Protein AF-A0A257SY13-F1 (afdb_monomer)

Nearest PDB structures (foldseek):
  6qh5-assembly1_M  TM=4.040E-01  e=4.969E+00  Rattus norvegicus

Foldseek 3Di:
DDDDDDDDDDDDPPPDPPPPPPPPQDDADPLAPQWAQFNHFQKEWEQAAPRDIDIDGRPVGAANPVPFKTKYKYAYQHQFFAFKFKAFADLPVLAFQPLPPCARCVGVVDQCDDSNQADPQWDWAPQDPSSRITMIGGHVTAGNRGMGMTMTGGDGPDGDSDDDPPRPDDPDPPPPPPCVVVCVVVVVVVVVVVVVVVPPDD

Radius of gyration: 29.67 Å; Cα contacts (8 Å, |Δi|>4): 391; chains: 1; bounding box: 108×71×69 Å

Solvent-accessible surface area (backbone atoms only — not comparable to full-atom values): 11719 Å² total; per-residue (Å²): 144,81,89,86,79,93,79,90,80,87,77,81,82,80,78,77,81,74,79,76,80,73,76,77,75,75,79,73,45,81,52,28,69,66,44,79,67,8,74,24,24,25,33,38,38,38,32,33,56,92,79,40,74,46,80,48,72,42,91,88,39,60,26,25,79,74,75,45,35,23,37,39,20,34,38,28,53,39,71,24,40,41,49,46,48,31,42,36,34,52,60,62,86,59,1,32,61,49,66,91,70,77,32,45,17,74,75,67,76,48,70,53,36,93,67,20,24,30,20,78,57,29,42,81,44,80,61,44,96,62,17,24,35,31,31,42,35,32,65,94,38,40,42,53,76,36,64,38,37,32,41,32,40,33,72,70,79,48,71,49,96,75,53,66,89,62,53,75,63,58,79,77,82,77,70,74,73,61,65,64,61,58,50,56,65,60,51,58,58,55,56,54,55,60,58,54,64,69,74,73,74,126

Structure (mmCIF, N/CA/C/O backbone):
data_AF-A0A257SY13-F1
#
_entry.id   AF-A0A257SY13-F1
#
loop_
_atom_site.group_PDB
_atom_site.id
_atom_site.type_symbol
_atom_site.label_atom_id
_atom_site.label_alt_id
_atom_site.label_comp_id
_atom_site.label_asym_id
_atom_site.label_entity_id
_atom_site.label_seq_id
_atom_site.pdbx_PDB_ins_code
_atom_site.Cartn_x
_atom_site.Cartn_y
_atom_site.Cartn_z
_atom_site.occupancy
_atom_site.B_iso_or_equiv
_atom_site.auth_seq_id
_atom_site.auth_comp_id
_atom_site.auth_asym_id
_atom_site.auth_atom_id
_atom_site.pdbx_PDB_model_num
ATOM 1 N N . MET A 1 1 ? 62.655 43.380 50.726 1.00 45.72 1 MET A N 1
ATOM 2 C CA . MET A 1 1 ? 61.979 42.095 50.444 1.00 45.72 1 MET A CA 1
ATOM 3 C C . MET A 1 1 ? 60.624 42.116 51.127 1.00 45.72 1 MET A C 1
ATOM 5 O O . MET A 1 1 ? 60.607 42.025 52.342 1.00 45.72 1 MET A O 1
ATOM 9 N N . ASN A 1 2 ? 59.539 42.375 50.382 1.00 37.59 2 ASN A N 1
ATOM 10 C CA . ASN A 1 2 ? 58.147 42.141 50.799 1.00 37.59 2 ASN A CA 1
ATOM 11 C C . ASN A 1 2 ? 57.144 42.519 49.687 1.00 37.59 2 ASN A C 1
ATOM 13 O O . ASN A 1 2 ? 57.254 43.579 49.075 1.00 37.59 2 ASN A O 1
ATOM 17 N N . THR A 1 3 ? 56.128 41.658 49.536 1.00 44.41 3 THR A N 1
ATOM 18 C CA . THR A 1 3 ? 54.766 41.879 48.989 1.00 44.41 3 THR A CA 1
ATOM 19 C C . THR A 1 3 ? 54.574 42.379 47.556 1.00 44.41 3 THR A C 1
ATOM 21 O O . THR A 1 3 ? 54.676 43.576 47.320 1.00 44.41 3 THR A O 1
ATOM 24 N N . ARG A 1 4 ? 54.071 41.497 46.669 1.00 50.22 4 ARG A N 1
ATOM 25 C CA . ARG A 1 4 ? 53.057 41.750 45.608 1.00 50.22 4 ARG A CA 1
ATOM 26 C C . ARG A 1 4 ? 52.437 40.396 45.223 1.00 50.22 4 ARG A C 1
ATOM 28 O O . ARG A 1 4 ? 53.177 39.432 45.147 1.00 50.22 4 ARG A O 1
ATOM 35 N N . ARG A 1 5 ? 51.160 40.181 44.920 1.00 52.25 5 ARG A N 1
ATOM 36 C CA . ARG A 1 5 ? 49.865 40.872 45.031 1.00 52.25 5 ARG A CA 1
ATOM 37 C C . ARG A 1 5 ? 48.861 39.761 44.673 1.00 52.25 5 ARG A C 1
ATOM 39 O O . ARG A 1 5 ? 49.071 39.056 43.692 1.00 52.25 5 ARG A O 1
ATOM 46 N N . LYS A 1 6 ? 47.815 39.580 45.478 1.00 46.59 6 LYS A N 1
ATOM 47 C CA . LYS A 1 6 ? 46.719 38.641 45.201 1.00 46.59 6 LYS A CA 1
ATOM 48 C C . LYS A 1 6 ? 45.952 39.100 43.954 1.00 46.59 6 LYS A C 1
ATOM 50 O O . LYS A 1 6 ? 45.611 40.276 43.880 1.00 46.59 6 LYS A O 1
ATOM 55 N N . LEU A 1 7 ? 45.638 38.184 43.042 1.00 50.53 7 LEU A N 1
ATOM 56 C CA . LEU A 1 7 ? 44.553 38.328 42.068 1.00 50.53 7 LEU A CA 1
ATOM 57 C C . LEU A 1 7 ? 43.854 36.974 41.938 1.00 50.53 7 LEU A C 1
ATOM 59 O O . LEU A 1 7 ? 44.334 36.045 41.299 1.00 50.53 7 LEU A O 1
ATOM 63 N N . THR A 1 8 ? 42.737 36.876 42.646 1.00 48.59 8 THR A N 1
ATOM 64 C CA . THR A 1 8 ? 41.705 35.855 42.507 1.00 48.59 8 THR A CA 1
ATOM 65 C C . THR A 1 8 ? 40.993 36.043 41.170 1.00 48.59 8 THR A C 1
ATOM 67 O O . THR A 1 8 ? 40.419 37.105 40.939 1.00 48.59 8 THR A O 1
ATOM 70 N N . ALA A 1 9 ? 40.987 35.018 40.321 1.00 46.47 9 ALA A N 1
ATOM 71 C CA . ALA A 1 9 ? 40.085 34.922 39.179 1.00 46.47 9 ALA A CA 1
ATOM 72 C C . ALA A 1 9 ? 39.255 33.644 39.347 1.00 46.47 9 ALA A C 1
ATOM 74 O O . ALA A 1 9 ? 39.736 32.538 39.117 1.00 46.47 9 ALA A O 1
ATOM 75 N N . ALA A 1 10 ? 38.023 33.808 39.826 1.00 47.44 10 ALA A N 1
ATOM 76 C CA . ALA A 1 10 ? 37.016 32.759 39.826 1.00 47.44 10 ALA A CA 1
ATOM 77 C C . ALA A 1 10 ? 36.435 32.670 38.409 1.00 47.44 10 ALA A C 1
ATOM 79 O O . ALA A 1 10 ? 35.660 33.534 38.001 1.00 47.44 10 ALA A O 1
ATOM 80 N N . ALA A 1 11 ? 36.844 31.660 37.644 1.00 49.22 11 ALA A N 1
ATOM 81 C CA . ALA A 1 11 ? 36.202 31.327 36.380 1.00 49.22 11 ALA A CA 1
ATOM 82 C C . ALA A 1 11 ? 35.015 30.397 36.670 1.00 49.22 11 ALA A C 1
ATOM 84 O O . ALA A 1 11 ? 35.187 29.276 37.147 1.00 49.22 11 ALA A O 1
ATOM 85 N N . LEU A 1 12 ? 33.808 30.907 36.428 1.00 46.25 12 LEU A N 1
ATOM 86 C CA . LEU A 1 12 ? 32.544 30.181 36.507 1.00 46.25 12 LEU A CA 1
ATOM 87 C C . LEU A 1 12 ? 32.560 29.005 35.516 1.00 46.25 12 LEU A C 1
ATOM 89 O O . LEU A 1 12 ? 32.507 29.211 34.306 1.00 46.25 12 LEU A O 1
ATOM 93 N N . LEU A 1 13 ? 32.613 27.773 36.029 1.00 47.56 13 LEU A N 1
ATOM 94 C CA . LEU A 1 13 ? 32.290 26.569 35.263 1.00 47.56 13 LEU A CA 1
ATOM 95 C C . LEU A 1 13 ? 30.769 26.546 35.046 1.00 47.56 13 LEU A C 1
ATOM 97 O O . LEU A 1 13 ? 30.015 26.050 35.881 1.00 47.56 13 LEU A O 1
ATOM 101 N N . SER A 1 14 ? 30.292 27.104 33.935 1.00 54.47 14 SER A N 1
ATOM 102 C CA . SER A 1 14 ? 28.935 26.841 33.456 1.00 54.47 14 SER A CA 1
ATOM 103 C C . SER A 1 14 ? 28.884 25.407 32.925 1.00 54.47 14 SER A C 1
ATOM 105 O O . SER A 1 14 ? 29.228 25.140 31.774 1.00 54.47 14 SER A O 1
ATOM 107 N N . LEU A 1 15 ? 28.497 24.482 33.804 1.00 53.19 15 LEU A N 1
ATOM 108 C CA . LEU A 1 15 ? 28.202 23.090 33.490 1.00 53.19 15 LEU A CA 1
ATOM 109 C C . LEU A 1 15 ? 26.914 23.056 32.652 1.00 53.19 15 LEU A C 1
ATOM 111 O O . LEU A 1 15 ? 25.805 23.080 33.184 1.00 53.19 15 LEU A O 1
ATOM 115 N N . GLY A 1 16 ? 27.066 23.086 31.329 1.00 54.88 16 GLY A N 1
ATOM 116 C CA . GLY A 1 16 ? 25.959 22.913 30.398 1.00 54.88 16 GLY A CA 1
ATOM 117 C C . GLY A 1 16 ? 25.360 21.521 30.569 1.00 54.88 16 GLY A C 1
ATOM 118 O O . GLY A 1 16 ? 25.947 20.535 30.129 1.00 54.88 16 GLY A O 1
ATOM 119 N N . LEU A 1 17 ? 24.193 21.440 31.211 1.00 55.06 17 LEU A N 1
ATOM 120 C CA . LEU A 1 17 ? 23.319 20.273 31.139 1.00 55.06 17 LEU A CA 1
ATOM 121 C C . LEU A 1 17 ? 22.812 20.173 29.695 1.00 55.06 17 LEU A C 1
ATOM 123 O O . LEU A 1 17 ? 21.793 20.754 29.330 1.00 55.06 17 LEU A O 1
ATOM 127 N N . GLY A 1 18 ? 23.567 19.470 28.854 1.00 48.75 18 GLY A N 1
ATOM 128 C CA . GLY A 1 18 ? 23.084 19.024 27.559 1.00 48.75 18 GLY A CA 1
ATOM 129 C C . GLY A 1 18 ? 21.960 18.026 27.793 1.00 48.75 18 GLY A C 1
ATOM 130 O O . GLY A 1 18 ? 22.216 16.868 28.114 1.00 48.75 18 GLY A O 1
ATOM 131 N N . LEU A 1 19 ? 20.712 18.477 27.659 1.00 54.19 19 LEU A N 1
ATOM 132 C CA . LEU A 1 19 ? 19.596 17.574 27.425 1.00 54.19 19 LEU A CA 1
ATOM 133 C C . LEU A 1 19 ? 19.890 16.877 26.094 1.00 54.19 19 LEU A C 1
ATOM 135 O O . LEU A 1 19 ? 19.689 17.455 25.028 1.00 54.19 19 LEU A O 1
ATOM 139 N N . GLY A 1 20 ? 20.418 15.655 26.156 1.00 51.81 20 GLY A N 1
ATOM 140 C CA . GLY A 1 20 ? 20.435 14.772 25.003 1.00 51.81 20 GLY A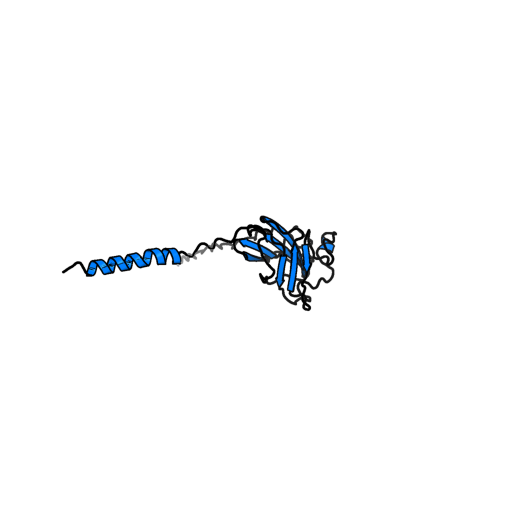 CA 1
ATOM 141 C C . GLY A 1 20 ? 18.990 14.582 24.563 1.00 51.81 20 GLY A C 1
ATOM 142 O O . GLY A 1 20 ? 18.195 13.995 25.297 1.00 51.81 20 GLY A O 1
ATOM 143 N N . ALA A 1 21 ? 18.635 15.128 23.401 1.00 55.88 21 ALA A N 1
ATOM 144 C CA . ALA A 1 21 ? 17.395 14.788 22.734 1.00 55.88 21 ALA A CA 1
ATOM 145 C C . ALA A 1 21 ? 17.468 13.289 22.432 1.00 55.88 21 ALA A C 1
ATOM 147 O O . ALA A 1 21 ? 18.156 12.862 21.508 1.00 55.88 21 ALA A O 1
ATOM 148 N N . GLN A 1 22 ? 16.835 12.480 23.278 1.00 50.00 22 GLN A N 1
ATOM 149 C CA . GLN A 1 22 ? 16.649 11.073 22.981 1.00 50.00 22 GLN A CA 1
ATOM 150 C C . GLN A 1 22 ? 15.710 11.038 21.783 1.00 50.00 22 GLN A C 1
ATOM 152 O O . GLN A 1 22 ? 14.546 11.421 21.909 1.00 50.00 22 GLN A O 1
ATOM 157 N N . SER A 1 23 ? 16.225 10.656 20.614 1.00 51.19 23 SER A N 1
ATOM 158 C CA . SER A 1 23 ? 15.379 10.320 19.478 1.00 51.19 23 SER A CA 1
ATOM 159 C C . SER A 1 23 ? 14.400 9.261 19.968 1.00 51.19 23 SER A C 1
ATOM 161 O O . SER A 1 23 ? 14.804 8.150 20.310 1.00 51.19 23 SER A O 1
ATOM 163 N N . ALA A 1 24 ? 13.126 9.624 20.094 1.00 53.12 24 ALA A N 1
ATOM 164 C CA . ALA A 1 24 ? 12.085 8.649 20.340 1.00 53.12 24 ALA A CA 1
ATOM 165 C C . ALA A 1 24 ? 12.099 7.705 19.134 1.00 53.12 24 ALA A C 1
ATOM 167 O O . ALA A 1 24 ? 11.752 8.118 18.029 1.00 53.12 24 ALA A O 1
ATOM 168 N N . SER A 1 25 ? 12.572 6.471 19.326 1.00 50.28 25 SER A N 1
ATOM 169 C CA . SER A 1 25 ? 12.369 5.419 18.335 1.00 50.28 25 SER A CA 1
ATOM 170 C C . SER A 1 25 ? 10.862 5.274 18.189 1.00 50.28 25 SER A C 1
ATOM 172 O O . SER A 1 25 ? 10.177 4.992 19.177 1.00 50.28 25 SER A O 1
ATOM 174 N N . ALA A 1 26 ? 10.336 5.515 16.990 1.00 62.62 26 ALA A N 1
ATOM 175 C CA . ALA A 1 26 ? 8.970 5.123 16.693 1.00 62.62 26 ALA A CA 1
ATOM 176 C C . ALA A 1 26 ? 8.853 3.616 16.971 1.00 62.62 26 ALA A C 1
ATOM 178 O O . ALA A 1 26 ? 9.790 2.852 16.724 1.00 62.62 26 ALA A O 1
ATOM 179 N N . VAL A 1 27 ? 7.746 3.198 17.584 1.00 69.88 27 VAL A N 1
ATOM 180 C CA . VAL A 1 27 ? 7.450 1.771 17.732 1.00 69.88 27 VAL A CA 1
ATOM 181 C C . VAL A 1 27 ? 7.258 1.218 16.315 1.00 69.88 27 VAL A C 1
ATOM 183 O O . VAL A 1 27 ? 6.429 1.784 15.598 1.00 69.88 27 VAL A O 1
ATOM 186 N N . PRO A 1 28 ? 7.980 0.153 15.909 1.00 85.44 28 PRO A N 1
ATOM 187 C CA . PRO A 1 28 ? 7.830 -0.428 14.579 1.00 85.44 28 PRO A CA 1
ATOM 188 C C . PRO A 1 28 ? 6.374 -0.802 14.292 1.00 85.44 28 PRO A C 1
ATOM 190 O O . PRO A 1 28 ? 5.663 -1.286 15.180 1.00 85.44 28 PRO A O 1
ATOM 193 N N . PHE A 1 29 ? 5.926 -0.607 13.052 1.00 92.50 29 PHE A N 1
ATOM 194 C CA . PHE A 1 29 ? 4.567 -0.977 12.660 1.00 92.50 29 PHE A CA 1
ATOM 195 C C . PHE A 1 29 ? 4.384 -2.496 12.724 1.00 92.50 29 PHE A C 1
ATOM 197 O O . PHE A 1 29 ? 5.016 -3.248 11.987 1.00 92.50 29 PHE A O 1
ATOM 204 N N . THR A 1 30 ? 3.480 -2.965 13.581 1.00 95.06 30 THR A N 1
ATOM 205 C CA . THR A 1 30 ? 3.247 -4.400 13.810 1.00 95.06 30 THR A CA 1
ATOM 206 C C . THR A 1 30 ? 2.387 -5.063 12.731 1.00 95.06 30 THR A C 1
ATOM 208 O O . THR A 1 30 ? 2.163 -6.270 12.778 1.00 95.06 30 THR A O 1
ATOM 211 N N . GLN A 1 31 ? 1.896 -4.292 11.756 1.00 96.81 31 GLN A N 1
ATOM 212 C CA . GLN A 1 31 ? 1.053 -4.772 10.660 1.00 96.81 31 GLN A CA 1
ATOM 213 C C . GLN A 1 31 ? 1.825 -5.555 9.596 1.00 96.81 31 GLN A C 1
ATOM 215 O O . GLN A 1 31 ? 1.194 -6.286 8.833 1.00 96.81 31 GLN A O 1
ATOM 220 N N . CYS A 1 32 ? 3.154 -5.426 9.552 1.00 95.69 32 CYS A N 1
ATOM 221 C CA . CYS A 1 32 ? 3.994 -6.203 8.649 1.00 95.69 32 CYS A CA 1
ATOM 222 C C . CYS A 1 32 ? 4.946 -7.116 9.424 1.00 95.69 32 CYS A C 1
ATOM 224 O O . CYS A 1 32 ? 5.481 -6.704 10.457 1.00 95.69 32 CYS A O 1
ATOM 226 N N . PRO A 1 33 ? 5.206 -8.331 8.913 1.00 95.38 33 PRO A N 1
ATOM 227 C CA . PRO A 1 33 ? 6.318 -9.139 9.390 1.00 95.38 33 PRO A CA 1
ATOM 228 C C . PRO A 1 33 ? 7.660 -8.496 9.013 1.00 95.38 33 PRO A C 1
ATOM 230 O O . PRO A 1 33 ? 7.725 -7.617 8.154 1.00 95.38 33 PRO A O 1
ATOM 233 N N . SER A 1 34 ? 8.742 -8.992 9.615 1.00 95.56 34 SER A N 1
ATOM 234 C CA . SER A 1 34 ? 10.085 -8.708 9.111 1.00 95.56 34 SER A CA 1
ATOM 235 C C . SER A 1 34 ? 10.304 -9.464 7.800 1.00 95.56 34 SER A C 1
ATOM 237 O O . SER A 1 34 ? 10.085 -10.675 7.738 1.00 95.56 34 SER A O 1
ATOM 239 N N . ILE A 1 35 ? 10.714 -8.738 6.763 1.00 94.94 35 ILE A N 1
ATOM 240 C CA . ILE A 1 35 ? 10.966 -9.243 5.412 1.00 94.94 35 ILE A CA 1
ATOM 241 C C . ILE A 1 35 ? 12.271 -8.625 4.927 1.00 94.94 35 ILE A C 1
ATOM 243 O O . ILE A 1 35 ? 12.425 -7.406 4.967 1.00 94.94 35 ILE A O 1
ATOM 247 N N . GLY A 1 36 ? 13.198 -9.461 4.455 1.00 93.56 36 GLY A N 1
ATOM 248 C CA . GLY A 1 36 ? 14.489 -8.997 3.951 1.00 93.56 36 GLY A CA 1
ATOM 249 C C . GLY A 1 36 ? 15.202 -8.080 4.951 1.00 93.56 36 GLY A C 1
ATOM 250 O O . GLY A 1 36 ? 15.391 -8.444 6.111 1.00 93.56 36 GLY A O 1
ATOM 251 N N . ALA A 1 37 ? 15.587 -6.889 4.498 1.00 92.88 37 ALA A N 1
ATOM 252 C CA . ALA A 1 37 ? 16.223 -5.854 5.308 1.00 92.88 37 ALA A CA 1
ATOM 253 C C . ALA A 1 37 ? 15.239 -5.010 6.144 1.00 92.88 37 ALA A C 1
ATOM 255 O O . ALA A 1 37 ? 15.677 -4.284 7.040 1.00 92.88 37 ALA A O 1
ATOM 256 N N . SER A 1 38 ? 13.927 -5.105 5.905 1.00 92.12 38 SER A N 1
ATOM 257 C CA . SER A 1 38 ? 12.922 -4.346 6.653 1.00 92.12 38 SER A CA 1
ATOM 258 C C . SER A 1 38 ? 12.453 -5.125 7.893 1.00 92.12 38 SER A C 1
ATOM 260 O O . SER A 1 38 ? 11.890 -6.220 7.776 1.00 92.12 38 SER A O 1
ATOM 262 N N . PRO A 1 39 ? 12.617 -4.580 9.113 1.00 93.69 39 PRO A N 1
ATOM 263 C CA . PRO A 1 39 ? 12.081 -5.205 10.324 1.00 93.69 39 PRO A CA 1
ATOM 264 C C . PRO A 1 39 ? 10.552 -5.066 10.457 1.00 93.69 39 PRO A C 1
ATOM 266 O O . PRO A 1 39 ? 9.942 -5.814 11.217 1.00 93.69 39 PRO A O 1
ATOM 269 N N . SER A 1 40 ? 9.942 -4.121 9.736 1.00 94.50 40 SER A N 1
ATOM 270 C CA . SER A 1 40 ? 8.501 -3.827 9.705 1.00 94.50 40 SER A CA 1
ATOM 271 C C . SER A 1 40 ? 8.127 -3.101 8.404 1.00 94.50 40 SER A C 1
ATOM 273 O O . SER A 1 40 ? 8.969 -2.948 7.524 1.00 94.50 40 SER A O 1
ATOM 275 N N . CYS A 1 41 ? 6.888 -2.611 8.268 1.00 92.94 41 CYS A N 1
ATOM 276 C CA . CYS A 1 41 ? 6.534 -1.712 7.165 1.00 92.94 41 CYS A CA 1
ATOM 277 C C . CYS A 1 41 ? 7.297 -0.384 7.301 1.00 92.94 41 CYS A C 1
ATOM 279 O O . CYS A 1 41 ? 7.468 0.098 8.423 1.00 92.94 41 CYS A O 1
ATOM 281 N N . SER A 1 42 ? 7.673 0.247 6.186 1.00 88.88 42 SER A N 1
ATOM 282 C CA . SER A 1 42 ? 8.153 1.641 6.175 1.00 88.88 42 SER A CA 1
ATOM 283 C C . SER A 1 42 ? 7.002 2.648 6.111 1.00 88.88 42 SER A C 1
ATOM 285 O O . SER A 1 42 ? 7.166 3.826 6.430 1.00 88.88 42 SER A O 1
ATOM 287 N N . ILE A 1 43 ? 5.806 2.185 5.746 1.00 88.62 43 ILE A N 1
ATOM 288 C CA . ILE A 1 43 ? 4.593 2.992 5.674 1.00 88.62 43 ILE A CA 1
ATOM 289 C C . ILE A 1 43 ? 3.377 2.205 6.168 1.00 88.62 43 ILE A C 1
ATOM 291 O O . ILE A 1 43 ? 3.231 1.011 5.897 1.00 88.62 43 ILE A O 1
ATOM 295 N N . LEU A 1 44 ? 2.492 2.889 6.890 1.00 91.62 44 LEU A N 1
ATOM 296 C CA . LEU A 1 44 ? 1.239 2.359 7.406 1.00 91.62 44 LEU A CA 1
ATOM 297 C C . LEU A 1 44 ? 0.076 3.278 7.032 1.00 91.62 44 LEU A C 1
ATOM 299 O O . LEU A 1 44 ? 0.053 4.465 7.370 1.00 91.62 44 LEU A O 1
ATOM 303 N N . PHE A 1 45 ? -0.932 2.693 6.397 1.00 91.06 45 PHE A N 1
ATOM 304 C CA . PHE A 1 45 ? -2.210 3.337 6.134 1.00 91.06 45 PHE A CA 1
ATOM 305 C C . PHE A 1 45 ? -3.240 2.907 7.171 1.00 91.06 45 PHE A C 1
ATOM 307 O O . PHE A 1 45 ? -3.533 1.723 7.298 1.00 91.06 45 PHE A O 1
ATOM 314 N N . THR A 1 46 ? -3.814 3.856 7.909 1.00 92.69 46 THR A N 1
ATOM 315 C CA . THR A 1 46 ? -4.845 3.571 8.913 1.00 92.69 46 THR A CA 1
ATOM 316 C C . THR A 1 46 ? -6.175 4.174 8.500 1.00 92.69 46 THR A C 1
ATOM 318 O O . THR A 1 46 ? -6.314 5.392 8.397 1.00 92.69 46 THR A O 1
ATOM 321 N N . PHE A 1 47 ? -7.179 3.325 8.313 1.00 90.69 47 PHE A N 1
ATOM 322 C CA . PHE A 1 47 ? -8.557 3.760 8.130 1.00 90.69 47 PHE A CA 1
ATOM 323 C C . PHE A 1 47 ? -9.197 4.007 9.490 1.00 90.69 47 PHE A C 1
ATOM 325 O O . PHE A 1 47 ? -9.276 3.097 10.309 1.00 90.69 47 PHE A O 1
ATOM 332 N N . GLY A 1 48 ? -9.652 5.229 9.737 1.00 88.12 48 GLY A N 1
ATOM 333 C CA . GLY A 1 48 ? -10.384 5.601 10.939 1.00 88.12 48 GLY A CA 1
ATOM 334 C C . GLY A 1 48 ? -11.889 5.689 10.699 1.00 88.12 48 GLY A C 1
ATOM 335 O O . GLY A 1 48 ? -12.395 5.556 9.581 1.00 88.12 48 GLY A O 1
ATOM 336 N N . SER A 1 49 ? -12.630 5.947 11.774 1.00 83.88 49 SER A N 1
ATOM 337 C CA . SER A 1 49 ? -14.069 6.209 11.708 1.00 83.88 49 SER A CA 1
ATOM 338 C C . SER A 1 49 ? -14.394 7.401 10.797 1.00 83.88 49 SER A C 1
ATOM 340 O O . SER A 1 49 ? -13.568 8.299 10.601 1.00 83.88 49 SER A O 1
ATOM 342 N N . GLY A 1 50 ? -15.617 7.432 10.261 1.00 72.50 50 GLY A N 1
ATOM 343 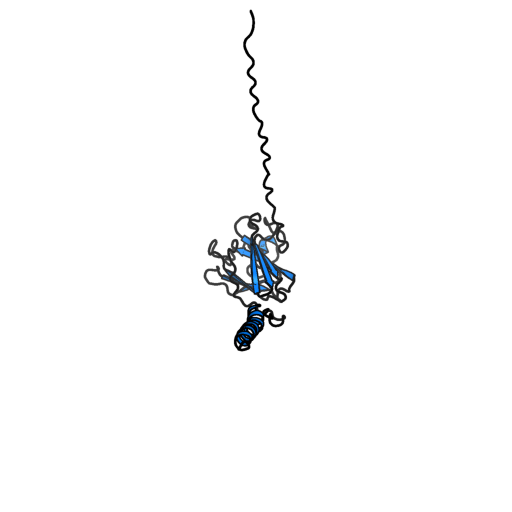C CA . GLY A 1 50 ? -16.099 8.548 9.438 1.00 72.50 50 GLY A CA 1
ATOM 344 C C . GLY A 1 50 ? -15.422 8.669 8.067 1.00 72.50 50 GLY A C 1
ATOM 345 O O . GLY A 1 50 ? -15.491 9.730 7.458 1.00 72.50 50 GLY A O 1
ATOM 346 N N . GLY A 1 51 ? -14.758 7.608 7.589 1.00 71.31 51 GLY A N 1
ATOM 347 C CA . GLY A 1 51 ? -14.079 7.589 6.287 1.00 71.31 51 GLY A CA 1
ATOM 348 C C . GLY A 1 51 ? -12.705 8.267 6.279 1.00 71.31 51 GLY A C 1
ATOM 349 O O . GLY A 1 51 ? -12.168 8.540 5.207 1.00 71.31 51 GLY A O 1
ATOM 350 N N . SER A 1 52 ? -12.135 8.551 7.454 1.00 81.50 52 SER A N 1
ATOM 351 C CA . SER A 1 52 ? -10.785 9.109 7.567 1.00 81.50 52 SER A CA 1
ATOM 352 C C . SER A 1 52 ? -9.724 8.079 7.182 1.00 81.50 52 SER A C 1
ATOM 354 O O . SER A 1 52 ? -9.857 6.890 7.471 1.00 81.50 52 SER A O 1
ATOM 356 N N . VAL A 1 53 ? -8.650 8.542 6.546 1.00 85.25 53 VAL A N 1
ATOM 357 C CA . VAL A 1 53 ? -7.467 7.727 6.263 1.00 85.25 53 VAL A CA 1
ATOM 358 C C . VAL A 1 53 ? -6.239 8.532 6.649 1.00 85.25 53 VAL A C 1
ATOM 360 O O . VAL A 1 53 ? -6.107 9.687 6.245 1.00 85.25 53 VAL A O 1
ATOM 363 N N . THR A 1 54 ? -5.359 7.941 7.449 1.00 86.75 54 THR A N 1
ATOM 364 C CA . THR A 1 54 ? -4.077 8.537 7.822 1.00 86.75 54 THR A CA 1
ATOM 365 C C . THR A 1 54 ? -2.930 7.712 7.265 1.00 86.75 54 THR A C 1
ATOM 367 O O . THR A 1 54 ? -2.995 6.485 7.198 1.00 86.75 54 THR A O 1
ATOM 370 N N . THR A 1 55 ? -1.870 8.410 6.878 1.00 86.94 55 THR A N 1
ATOM 371 C CA . THR A 1 55 ? -0.617 7.815 6.422 1.00 86.94 55 THR A CA 1
ATOM 372 C C . THR A 1 55 ? 0.455 8.127 7.448 1.00 86.94 55 THR A C 1
ATOM 374 O O . THR A 1 55 ? 0.646 9.290 7.804 1.00 86.94 55 THR A O 1
ATOM 377 N N . GLN A 1 56 ? 1.155 7.101 7.912 1.00 87.06 56 GLN A N 1
ATOM 378 C CA . GLN A 1 56 ? 2.342 7.243 8.746 1.00 87.06 56 GLN A CA 1
ATOM 379 C C . GLN A 1 56 ? 3.518 6.577 8.049 1.00 87.06 56 GLN A C 1
ATOM 381 O O . GLN A 1 56 ? 3.372 5.496 7.490 1.00 87.06 56 GLN A O 1
ATOM 386 N N . THR A 1 57 ? 4.677 7.219 8.093 1.00 86.62 57 THR A N 1
ATOM 387 C CA . THR A 1 57 ? 5.932 6.677 7.567 1.00 86.62 57 THR A CA 1
ATOM 388 C C . THR A 1 57 ? 6.913 6.504 8.714 1.00 86.62 57 THR A C 1
ATOM 390 O O . THR A 1 57 ? 7.031 7.405 9.547 1.00 86.62 57 THR A O 1
ATOM 393 N N . ASP A 1 58 ? 7.636 5.392 8.729 1.00 85.69 58 ASP A N 1
ATOM 394 C CA . ASP A 1 58 ? 8.779 5.182 9.607 1.00 85.69 58 ASP A CA 1
ATOM 395 C C . AS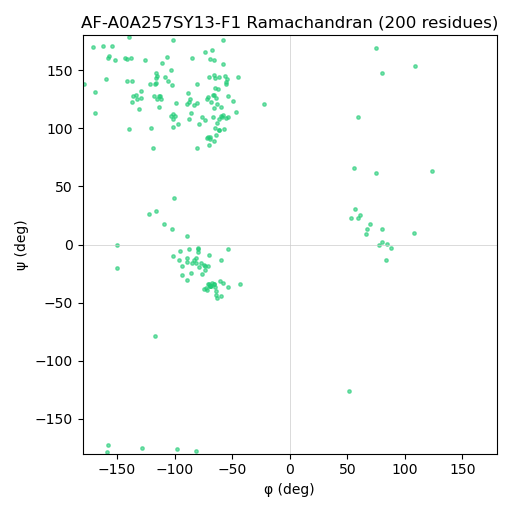P A 1 58 ? 10.070 5.400 8.800 1.00 85.69 58 ASP A C 1
ATOM 397 O O . ASP A 1 58 ? 10.480 4.517 8.047 1.00 85.69 58 ASP A O 1
ATOM 401 N N . PRO A 1 59 ? 10.727 6.568 8.926 1.00 83.06 59 PRO A N 1
ATOM 402 C CA . PRO A 1 59 ? 11.933 6.871 8.160 1.00 83.06 59 PRO A CA 1
ATOM 403 C C . PRO A 1 59 ? 13.151 6.044 8.598 1.00 83.06 59 PRO A C 1
ATOM 405 O O . PRO A 1 59 ? 14.189 6.115 7.944 1.00 83.06 59 PRO A O 1
ATOM 408 N N . SER A 1 60 ? 13.062 5.304 9.709 1.00 85.44 60 SER A N 1
ATOM 409 C CA . SER A 1 60 ? 14.130 4.405 10.156 1.00 85.44 60 SER A CA 1
ATOM 410 C C . SER A 1 60 ? 14.086 3.037 9.467 1.00 85.44 60 SER A C 1
ATOM 412 O O . SER A 1 60 ? 15.066 2.294 9.521 1.00 85.44 60 SER A O 1
ATOM 414 N N . VAL A 1 61 ? 12.980 2.721 8.787 1.00 88.19 61 VAL A N 1
ATOM 415 C CA . VAL A 1 61 ? 12.783 1.471 8.052 1.00 88.19 61 VAL A CA 1
ATOM 416 C C . VAL A 1 61 ? 13.035 1.721 6.569 1.00 88.19 61 VAL A C 1
ATOM 418 O O . VAL A 1 61 ? 12.270 2.413 5.899 1.00 88.19 61 VAL A O 1
ATOM 421 N N . GLY A 1 62 ? 14.130 1.157 6.062 1.00 84.94 62 GLY A N 1
ATOM 422 C CA . GLY A 1 62 ? 14.471 1.195 4.641 1.00 84.94 62 GLY A CA 1
ATOM 423 C C . GLY A 1 62 ? 13.743 0.130 3.806 1.00 84.94 62 GLY A C 1
ATOM 424 O O . GLY A 1 62 ? 12.946 -0.639 4.355 1.00 84.94 62 GLY A O 1
ATOM 425 N N . PRO A 1 63 ? 14.037 0.077 2.494 1.00 87.75 63 PRO A N 1
ATOM 426 C CA . PRO A 1 63 ? 13.532 -0.939 1.567 1.00 87.75 63 PRO A CA 1
ATOM 427 C C . PRO A 1 63 ? 13.858 -2.370 2.008 1.00 87.75 63 PRO A C 1
ATOM 429 O O . PRO A 1 63 ? 14.930 -2.610 2.576 1.00 87.75 63 PRO A O 1
ATOM 432 N N . TYR A 1 64 ? 12.963 -3.328 1.746 1.00 88.50 64 TYR A N 1
ATOM 433 C CA . TYR A 1 64 ? 13.169 -4.715 2.204 1.00 88.50 64 TYR A CA 1
ATOM 434 C C . TYR A 1 64 ? 14.194 -5.464 1.360 1.00 88.50 64 TYR A C 1
ATOM 436 O O . TYR A 1 64 ? 14.846 -6.392 1.839 1.00 88.50 64 TYR A O 1
ATOM 444 N N . ASP A 1 65 ? 14.362 -5.051 0.117 1.00 86.06 65 ASP A N 1
ATOM 445 C CA . ASP A 1 65 ? 15.324 -5.577 -0.840 1.00 86.06 65 ASP A CA 1
ATOM 446 C C . ASP A 1 65 ? 16.704 -4.899 -0.747 1.00 86.06 65 ASP A C 1
ATOM 448 O O . ASP A 1 65 ? 17.660 -5.338 -1.380 1.00 86.06 65 ASP A O 1
ATOM 452 N N . SER A 1 66 ? 16.840 -3.885 0.119 1.00 87.06 66 SER A N 1
ATOM 453 C CA . SER A 1 66 ? 18.006 -2.990 0.231 1.00 87.06 66 SER A CA 1
ATOM 454 C C . SER A 1 66 ? 18.236 -2.061 -0.972 1.00 87.06 66 SER A C 1
ATOM 456 O O . SER A 1 66 ? 19.303 -1.445 -1.047 1.00 87.06 66 SER A O 1
ATOM 458 N N . SER A 1 67 ? 17.262 -1.931 -1.876 1.00 86.44 67 SER A N 1
ATOM 459 C CA . SER A 1 67 ? 17.300 -1.048 -3.043 1.00 86.44 67 SER A CA 1
ATOM 460 C C . SER A 1 67 ? 16.197 0.006 -2.949 1.00 86.44 67 SER A C 1
ATOM 462 O O . SER A 1 67 ? 16.471 1.141 -2.541 1.00 86.44 67 SER A O 1
ATOM 464 N N . ASP A 1 68 ? 14.956 -0.357 -3.266 1.00 80.69 68 ASP A N 1
ATOM 465 C CA . ASP A 1 68 ? 13.853 0.588 -3.419 1.00 80.69 68 ASP A CA 1
ATOM 466 C C . ASP A 1 68 ? 12.477 0.024 -3.064 1.00 80.69 68 ASP A C 1
ATOM 468 O O . ASP A 1 68 ? 11.607 0.816 -2.686 1.00 80.69 68 ASP A O 1
ATOM 472 N N . ASP A 1 69 ? 12.273 -1.291 -3.047 1.00 83.44 69 ASP A N 1
ATOM 473 C CA . ASP A 1 69 ? 10.969 -1.852 -2.720 1.00 83.44 69 ASP A CA 1
ATOM 474 C C . ASP A 1 69 ? 10.529 -1.611 -1.267 1.00 83.44 69 ASP A C 1
ATOM 476 O O . ASP A 1 69 ? 11.208 -1.932 -0.281 1.00 83.44 69 ASP A O 1
ATOM 480 N N . ALA A 1 70 ? 9.312 -1.092 -1.113 1.00 88.62 70 ALA A N 1
ATOM 481 C CA . ALA A 1 70 ? 8.751 -0.756 0.185 1.00 88.62 70 ALA A CA 1
ATOM 482 C C . ALA A 1 70 ? 7.748 -1.802 0.670 1.00 88.62 70 ALA A C 1
ATOM 484 O O . ALA A 1 70 ? 6.852 -2.233 -0.058 1.00 88.62 70 ALA A O 1
ATOM 485 N N . LEU A 1 71 ? 7.841 -2.139 1.957 1.00 94.00 71 LEU A N 1
ATOM 486 C CA . LEU A 1 71 ? 6.833 -2.935 2.645 1.00 94.00 71 LEU A CA 1
ATOM 487 C C . LEU A 1 71 ? 5.742 -2.013 3.202 1.00 94.00 71 LEU A C 1
ATOM 489 O O . LEU A 1 71 ? 6.019 -1.097 3.984 1.00 94.00 71 LEU A O 1
ATOM 493 N N . VAL A 1 72 ? 4.496 -2.264 2.801 1.00 94.00 72 VAL A N 1
ATOM 494 C CA . VAL A 1 72 ? 3.338 -1.408 3.077 1.00 94.00 72 VAL A CA 1
ATOM 495 C C . VAL A 1 72 ? 2.361 -2.131 3.994 1.00 94.00 72 VAL A C 1
ATOM 497 O O . VAL A 1 72 ? 1.922 -3.240 3.695 1.00 94.00 72 VAL A O 1
ATOM 500 N N . GLY A 1 73 ? 1.977 -1.475 5.087 1.00 95.44 73 GLY A N 1
ATOM 501 C CA . GLY A 1 73 ? 0.946 -1.949 6.004 1.00 95.44 73 GLY A CA 1
ATOM 502 C C . GLY A 1 73 ? -0.379 -1.217 5.825 1.00 95.44 73 GLY A C 1
ATOM 503 O O . GLY A 1 73 ? -0.427 -0.026 5.509 1.00 95.44 73 GLY A O 1
ATOM 504 N N . VAL A 1 74 ? -1.473 -1.916 6.114 1.00 95.44 74 VAL A N 1
ATOM 505 C CA . VAL A 1 74 ? -2.820 -1.349 6.217 1.00 95.44 74 VAL A CA 1
ATOM 506 C C . VAL A 1 74 ? -3.449 -1.785 7.533 1.00 95.44 74 VAL A C 1
ATOM 508 O O . VAL A 1 74 ? -3.445 -2.968 7.859 1.00 95.44 74 VAL A O 1
ATOM 511 N N . GLN A 1 75 ? -4.031 -0.839 8.264 1.00 96.56 75 GLN A N 1
ATOM 512 C CA . GLN A 1 75 ? -4.830 -1.060 9.465 1.00 96.56 75 GLN A CA 1
ATOM 513 C C . GLN A 1 75 ? -6.255 -0.557 9.231 1.00 96.56 75 GLN A C 1
ATOM 515 O O . GLN A 1 75 ? -6.464 0.607 8.884 1.00 96.56 75 GLN A O 1
ATOM 520 N N . ASN A 1 76 ? -7.252 -1.403 9.483 1.00 95.25 76 ASN A N 1
ATOM 521 C CA . ASN A 1 76 ? -8.647 -0.984 9.451 1.00 95.25 76 ASN A CA 1
ATOM 522 C C . ASN A 1 76 ? -9.187 -0.753 10.867 1.00 95.25 76 ASN A C 1
ATOM 524 O O . ASN A 1 76 ? -9.385 -1.706 11.607 1.00 95.25 76 ASN A O 1
ATOM 528 N N . ASN A 1 77 ? -9.483 0.497 11.217 1.00 94.50 77 ASN A N 1
ATOM 529 C CA . ASN A 1 77 ? -10.180 0.913 12.442 1.00 94.50 77 ASN A CA 1
ATOM 530 C C . ASN A 1 77 ? -11.453 1.722 12.107 1.00 94.50 77 ASN A C 1
ATOM 532 O O . ASN A 1 77 ? -11.874 2.595 12.869 1.00 94.50 77 ASN A O 1
ATOM 536 N N . SER A 1 78 ? -12.041 1.487 10.929 1.00 91.00 78 SER A N 1
ATOM 537 C CA . SER A 1 78 ? -13.154 2.287 10.401 1.00 91.00 78 SER A CA 1
ATOM 538 C C . SER A 1 78 ? -14.513 1.980 11.032 1.00 91.00 78 SER A C 1
ATOM 540 O O . SER A 1 78 ? -15.446 2.769 10.890 1.00 91.00 78 SER A O 1
ATOM 542 N N . GLY A 1 79 ? -14.638 0.843 11.721 1.00 90.00 79 GLY A N 1
ATOM 543 C CA . GLY A 1 79 ? -15.904 0.301 12.214 1.00 90.00 79 GLY A CA 1
ATOM 544 C C . GLY A 1 79 ? -16.642 -0.597 11.211 1.00 90.00 79 GLY A C 1
ATOM 545 O O . GLY A 1 79 ? -17.663 -1.169 11.578 1.00 90.00 79 GLY A O 1
ATOM 546 N N . GLY A 1 80 ? -16.133 -0.764 9.983 1.00 88.06 80 GLY A N 1
ATOM 547 C CA . GLY A 1 80 ? -16.723 -1.626 8.951 1.00 88.06 80 GLY A CA 1
ATOM 548 C C . GLY A 1 80 ? -15.677 -2.404 8.151 1.00 88.06 80 GLY A C 1
ATOM 549 O O . GLY A 1 80 ? -14.480 -2.268 8.387 1.00 88.06 80 GLY A O 1
ATOM 550 N N . VAL A 1 81 ? -16.128 -3.237 7.210 1.00 90.81 81 VAL A N 1
ATOM 551 C CA . VAL A 1 81 ? -15.246 -3.978 6.290 1.00 90.81 81 VAL A CA 1
ATOM 552 C C . VAL A 1 81 ? -14.797 -3.070 5.142 1.00 90.81 81 VAL A C 1
ATOM 554 O O . VAL A 1 81 ? -15.607 -2.327 4.585 1.00 90.81 81 VAL A O 1
ATOM 557 N N . ILE A 1 82 ? -13.516 -3.152 4.775 1.00 91.00 82 ILE A N 1
ATOM 558 C CA . ILE A 1 82 ? -12.927 -2.429 3.639 1.00 91.00 82 ILE A CA 1
ATOM 559 C C . ILE A 1 82 ? -12.548 -3.427 2.552 1.00 91.00 82 ILE A C 1
ATOM 561 O O . ILE A 1 82 ? -11.796 -4.360 2.807 1.00 91.00 82 ILE A O 1
ATOM 565 N N . ASN A 1 83 ? -13.035 -3.220 1.331 1.00 93.56 83 ASN A N 1
ATOM 566 C CA . ASN A 1 83 ? -12.787 -4.150 0.224 1.00 93.56 83 ASN A CA 1
ATOM 567 C C . ASN A 1 83 ? -11.572 -3.768 -0.627 1.00 93.56 83 ASN A C 1
ATOM 569 O O . ASN A 1 83 ? -10.955 -4.640 -1.234 1.00 93.56 83 ASN A O 1
ATOM 573 N N . SER A 1 84 ? -11.216 -2.484 -0.665 1.00 92.06 84 SER A N 1
ATOM 574 C CA . SER A 1 84 ? -10.138 -1.994 -1.518 1.00 92.06 84 SER A CA 1
ATOM 575 C C . SER A 1 84 ? -9.547 -0.668 -1.043 1.00 92.06 84 SER A C 1
ATOM 577 O O . SER A 1 84 ? -10.171 0.087 -0.295 1.00 92.06 84 SER A O 1
ATOM 579 N N . LEU A 1 85 ? -8.340 -0.377 -1.522 1.00 88.56 85 LEU A N 1
ATOM 580 C CA . LEU A 1 85 ? -7.600 0.863 -1.320 1.00 88.56 85 LEU A CA 1
ATOM 581 C C . LEU A 1 85 ? -6.971 1.287 -2.652 1.00 88.56 85 LEU A C 1
ATOM 583 O O . LEU A 1 85 ? -6.193 0.538 -3.235 1.00 88.56 85 LEU A O 1
ATOM 587 N N . THR A 1 86 ? -7.282 2.492 -3.129 1.00 89.25 86 THR A N 1
ATOM 588 C CA . THR A 1 86 ? -6.588 3.083 -4.283 1.00 89.25 86 THR A CA 1
ATOM 589 C C . THR A 1 86 ? -5.363 3.844 -3.804 1.00 89.25 86 THR A C 1
ATOM 591 O O . THR A 1 86 ? -5.456 4.659 -2.888 1.00 89.25 86 THR A O 1
ATOM 594 N N . LEU A 1 87 ? -4.220 3.588 -4.432 1.00 86.75 87 LEU A N 1
ATOM 595 C CA . LEU A 1 87 ? -2.952 4.238 -4.127 1.00 86.75 87 LEU A CA 1
ATOM 596 C C . LEU A 1 87 ? -2.482 5.057 -5.317 1.00 86.75 87 LEU A C 1
ATOM 598 O O . LEU A 1 87 ? -2.701 4.680 -6.469 1.00 86.75 87 LEU A O 1
AT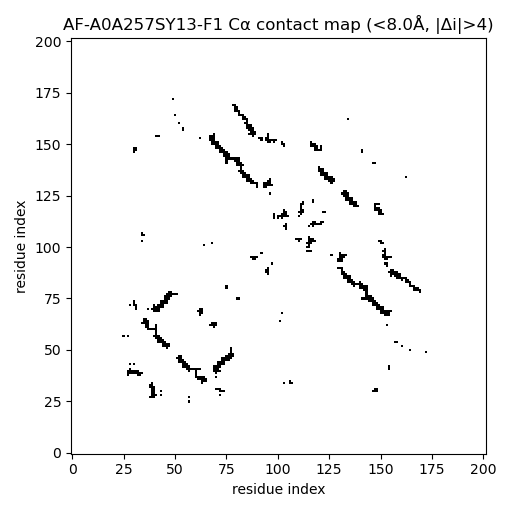OM 602 N N . THR A 1 88 ? -1.803 6.160 -5.017 1.00 85.31 88 THR A N 1
ATOM 603 C CA . THR A 1 88 ? -1.140 6.995 -6.014 1.00 85.31 88 THR A CA 1
ATOM 604 C C . THR A 1 88 ? 0.265 7.308 -5.530 1.00 85.31 88 THR A C 1
ATOM 606 O O . THR A 1 88 ? 0.448 7.838 -4.439 1.00 85.31 88 THR A O 1
ATOM 609 N N . GLY A 1 89 ? 1.259 6.996 -6.346 1.00 81.81 89 GLY A N 1
ATOM 610 C CA . GLY A 1 89 ? 2.662 7.179 -6.016 1.00 81.81 89 GLY A CA 1
ATOM 611 C C . GLY A 1 89 ? 3.428 7.948 -7.077 1.00 81.81 89 GLY A C 1
ATOM 612 O O . GLY A 1 89 ? 2.875 8.446 -8.060 1.00 81.81 89 GLY A O 1
ATOM 613 N N . SER A 1 90 ? 4.731 8.040 -6.843 1.00 81.38 90 SER A N 1
ATOM 614 C CA . SER A 1 90 ? 5.674 8.619 -7.790 1.00 81.38 90 SER A CA 1
ATOM 615 C C . SER A 1 90 ? 5.844 7.722 -9.021 1.00 81.38 90 SER A C 1
ATOM 617 O O . SER A 1 90 ? 5.570 6.527 -8.961 1.00 81.38 90 SER A O 1
ATOM 619 N N . SER A 1 91 ? 6.319 8.299 -10.127 1.00 81.38 91 SER A N 1
ATOM 620 C CA . SER A 1 91 ? 6.770 7.568 -11.322 1.00 81.38 91 SER A CA 1
ATOM 621 C C . SER A 1 91 ? 8.256 7.199 -11.275 1.00 81.38 91 SER A C 1
ATOM 623 O O . SER A 1 91 ? 8.822 6.785 -12.286 1.00 81.38 91 SER A O 1
ATOM 625 N N . VAL A 1 92 ? 8.921 7.436 -10.141 1.00 75.19 92 VAL A N 1
ATOM 626 C CA . VAL A 1 92 ? 10.296 6.971 -9.913 1.00 75.19 92 VAL A CA 1
ATOM 627 C C . VAL A 1 92 ? 10.293 5.436 -9.985 1.00 75.19 92 VAL A C 1
ATOM 629 O O . VAL A 1 92 ? 9.289 4.823 -9.634 1.00 75.19 92 VAL A O 1
ATOM 632 N N . PHE A 1 93 ? 11.363 4.850 -10.530 1.00 77.12 93 PHE A N 1
ATOM 633 C CA . PHE A 1 93 ? 11.483 3.401 -10.784 1.00 77.12 93 PHE A CA 1
ATOM 634 C C . PHE A 1 93 ? 10.363 2.826 -11.676 1.00 77.12 93 PHE A C 1
ATOM 636 O O . PHE A 1 93 ? 9.936 1.694 -11.543 1.00 77.12 93 PHE A O 1
ATOM 643 N N . GLY A 1 94 ? 9.819 3.635 -12.593 1.00 84.88 94 GLY A N 1
ATOM 644 C CA . GLY A 1 94 ? 8.758 3.179 -13.500 1.00 84.88 94 GLY A CA 1
ATOM 645 C C . GLY A 1 94 ? 7.353 3.158 -12.885 1.00 84.88 94 GLY A C 1
ATOM 646 O O . GLY A 1 94 ? 6.401 2.838 -13.598 1.00 84.88 94 GLY A O 1
ATOM 647 N N . GLY A 1 95 ? 7.212 3.580 -11.623 1.00 88.31 95 GLY A N 1
ATOM 648 C CA . GLY A 1 95 ? 5.946 3.726 -10.907 1.00 88.31 95 GLY A CA 1
ATOM 649 C C . GLY A 1 95 ? 5.742 2.675 -9.820 1.00 88.31 95 GLY A C 1
ATOM 650 O O . GLY A 1 95 ? 6.220 1.559 -9.939 1.00 88.31 95 GLY A O 1
ATOM 651 N N . ILE A 1 96 ? 4.958 3.008 -8.790 1.00 90.69 96 ILE A N 1
ATOM 652 C CA . ILE A 1 96 ? 4.743 2.135 -7.617 1.00 90.69 96 ILE A CA 1
ATOM 653 C C . ILE A 1 96 ? 4.132 0.751 -7.914 1.00 90.69 96 ILE A C 1
ATOM 655 O O . ILE A 1 96 ? 4.123 -0.120 -7.050 1.00 90.69 96 ILE A O 1
ATOM 659 N N . PHE A 1 97 ? 3.610 0.551 -9.125 1.00 94.44 97 PHE A N 1
ATOM 660 C CA . PHE A 1 97 ? 3.088 -0.721 -9.624 1.00 94.44 97 PHE A CA 1
ATOM 661 C C . PHE A 1 97 ? 3.907 -1.257 -10.820 1.00 94.44 97 PHE A C 1
ATOM 663 O O . PHE A 1 97 ? 3.339 -1.888 -11.716 1.00 94.44 97 PHE A O 1
ATOM 670 N N . ALA A 1 98 ? 5.208 -0.940 -10.905 1.00 93.38 98 ALA A N 1
ATOM 671 C CA . ALA A 1 98 ? 6.103 -1.389 -11.978 1.00 93.38 98 ALA A CA 1
ATOM 672 C C . ALA A 1 98 ? 6.219 -2.913 -12.069 1.00 93.38 98 ALA A C 1
ATOM 674 O O . ALA A 1 98 ? 6.057 -3.434 -13.183 1.00 93.38 98 ALA A O 1
ATOM 675 N N . PHE A 1 99 ? 6.364 -3.574 -10.921 1.00 94.06 99 PHE A N 1
ATOM 676 C CA . PHE A 1 99 ? 6.485 -5.016 -10.736 1.00 94.06 99 PHE A CA 1
ATOM 677 C C . PHE A 1 99 ? 7.638 -5.609 -11.556 1.00 94.06 99 PHE A C 1
ATOM 679 O O . PHE A 1 99 ? 7.418 -6.364 -12.506 1.00 94.06 99 PHE A O 1
ATOM 686 N N . GLU A 1 100 ? 8.862 -5.224 -11.213 1.00 89.81 100 GLU A N 1
ATOM 687 C CA . GLU A 1 100 ? 10.108 -5.527 -11.917 1.00 89.81 100 GLU A CA 1
ATOM 688 C C . GLU A 1 100 ? 10.645 -6.939 -11.620 1.00 89.81 100 GLU A C 1
ATOM 690 O O . GLU A 1 100 ? 11.516 -7.438 -12.336 1.00 89.81 100 GLU A O 1
ATOM 695 N N . GLY A 1 101 ? 10.014 -7.655 -10.684 1.00 88.94 101 GLY A N 1
ATOM 696 C CA . GLY A 1 101 ? 10.160 -9.105 -10.509 1.00 88.94 101 GLY A CA 1
ATOM 697 C C . GLY A 1 101 ? 10.964 -9.523 -9.279 1.00 88.94 101 GLY A C 1
ATOM 698 O O . GLY A 1 101 ? 11.265 -10.706 -9.122 1.00 88.94 101 GLY A O 1
ATOM 699 N N . ASP A 1 102 ? 11.272 -8.579 -8.401 1.00 90.19 102 ASP A N 1
ATOM 700 C CA . ASP A 1 102 ? 11.948 -8.735 -7.111 1.00 90.19 102 ASP A CA 1
ATOM 701 C C . ASP A 1 102 ? 11.019 -8.508 -5.906 1.00 90.19 102 ASP A C 1
ATOM 703 O O . ASP A 1 102 ? 11.460 -8.414 -4.761 1.00 90.19 102 ASP A O 1
ATOM 707 N N . GLY A 1 103 ? 9.711 -8.562 -6.157 1.00 91.94 103 GLY A N 1
ATOM 708 C CA . GLY A 1 103 ? 8.675 -8.382 -5.152 1.00 91.94 103 GLY A CA 1
ATOM 709 C C . GLY A 1 103 ? 8.718 -9.358 -3.971 1.00 91.94 103 GLY A C 1
ATOM 710 O O . GLY A 1 103 ? 9.453 -10.349 -3.922 1.00 91.94 103 GLY A O 1
ATOM 711 N N . LEU A 1 104 ? 7.812 -9.128 -3.022 1.00 95.12 104 LEU A N 1
ATOM 712 C CA . LEU A 1 104 ? 7.647 -9.862 -1.763 1.00 95.12 104 LEU A CA 1
ATOM 713 C C . LEU A 1 104 ? 7.744 -11.401 -1.866 1.00 95.12 104 LEU A C 1
ATOM 715 O O . LEU A 1 104 ? 8.224 -12.067 -0.941 1.00 95.12 104 LEU A O 1
ATOM 719 N N . SER A 1 105 ? 7.292 -11.994 -2.969 1.00 95.88 105 SER A N 1
ATOM 720 C CA . SER A 1 105 ? 7.351 -13.439 -3.223 1.00 95.88 105 SER A CA 1
ATOM 721 C C . SER A 1 105 ? 8.778 -14.003 -3.247 1.00 95.88 105 SER A C 1
ATOM 723 O O . SER A 1 105 ? 8.983 -15.129 -2.790 1.00 95.88 105 SER A O 1
ATOM 725 N N . VAL A 1 106 ? 9.772 -13.216 -3.679 1.00 94.50 106 VAL A N 1
ATOM 726 C CA . VAL A 1 106 ? 11.195 -13.600 -3.685 1.00 94.50 106 VAL A CA 1
ATOM 727 C C . VAL A 1 106 ? 11.714 -13.801 -2.260 1.00 94.50 106 VAL A C 1
ATOM 729 O O . VAL A 1 106 ? 12.476 -14.730 -1.998 1.00 94.50 106 VAL A O 1
ATOM 732 N N . TYR A 1 107 ? 11.246 -12.981 -1.318 1.00 93.94 107 TYR A N 1
ATOM 733 C CA . TYR A 1 107 ? 11.694 -12.995 0.077 1.00 93.94 107 TYR A CA 1
ATOM 734 C C . TYR A 1 107 ? 10.880 -13.941 0.962 1.00 93.94 107 TYR A C 1
ATOM 736 O O . TYR A 1 107 ? 11.400 -14.501 1.925 1.00 93.94 107 TYR A O 1
ATOM 744 N N . THR A 1 108 ? 9.597 -14.131 0.651 1.00 93.44 108 THR A N 1
ATOM 745 C CA . THR A 1 108 ? 8.703 -15.023 1.410 1.00 93.44 108 THR A CA 1
ATOM 746 C C . THR A 1 108 ? 8.712 -16.463 0.899 1.00 93.44 108 THR A C 1
ATOM 748 O O . THR A 1 108 ? 8.209 -17.357 1.580 1.00 93.44 108 THR A O 1
ATOM 751 N N . GLY A 1 109 ? 9.234 -16.702 -0.309 1.00 92.25 109 GLY A N 1
ATOM 752 C CA . GLY A 1 109 ? 9.185 -17.999 -0.986 1.00 92.25 109 GLY A CA 1
ATOM 753 C C . GLY A 1 109 ? 7.771 -18.440 -1.383 1.00 92.25 109 GLY A C 1
ATOM 754 O O . GLY A 1 109 ? 7.583 -19.587 -1.782 1.00 92.25 109 G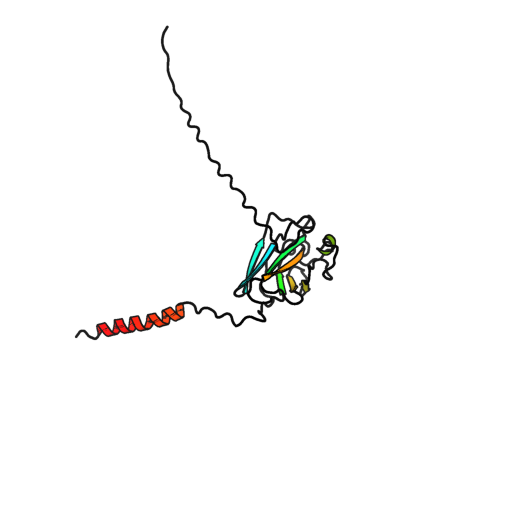LY A O 1
ATOM 755 N N . THR A 1 110 ? 6.772 -17.559 -1.251 1.00 91.19 110 THR A N 1
ATOM 756 C CA . THR A 1 110 ? 5.362 -17.853 -1.527 1.00 91.19 110 THR A CA 1
ATOM 757 C C . THR A 1 110 ? 4.773 -16.767 -2.424 1.00 91.19 110 THR A C 1
ATOM 759 O O . THR A 1 110 ? 4.679 -15.615 -1.999 1.00 91.19 110 THR A O 1
ATOM 762 N N . PRO A 1 111 ? 4.333 -17.095 -3.650 1.00 92.56 111 PRO A N 1
ATOM 763 C CA . PRO A 1 111 ? 3.572 -16.156 -4.459 1.00 92.56 111 PRO A CA 1
ATOM 764 C C . PRO A 1 111 ? 2.134 -16.079 -3.931 1.00 92.56 111 PRO A C 1
ATOM 766 O O . PRO A 1 111 ? 1.360 -17.026 -4.073 1.00 92.56 111 PRO A O 1
ATOM 769 N N . TYR A 1 112 ? 1.767 -14.955 -3.313 1.00 96.19 112 TYR A N 1
ATOM 770 C CA . TYR A 1 112 ? 0.381 -14.699 -2.893 1.00 96.19 112 TYR A CA 1
ATOM 771 C C . TYR A 1 112 ? -0.517 -14.240 -4.049 1.00 96.19 112 TYR A C 1
ATOM 773 O O . TYR A 1 112 ? -1.739 -14.357 -3.966 1.00 96.19 112 TYR A O 1
ATOM 781 N N . GLY A 1 113 ? 0.086 -13.759 -5.135 1.00 95.38 113 GLY A N 1
ATOM 782 C CA . GLY A 1 113 ? -0.598 -13.312 -6.335 1.00 95.38 113 GLY A CA 1
ATOM 783 C C . GLY A 1 113 ? 0.324 -13.308 -7.558 1.00 95.38 113 GLY A C 1
ATOM 784 O O . GLY A 1 113 ? 1.471 -13.759 -7.476 1.00 95.38 113 GLY A O 1
ATOM 785 N N . PRO A 1 114 ? -0.201 -12.887 -8.719 1.00 95.94 114 PRO A N 1
ATOM 786 C CA . PRO A 1 114 ? 0.486 -13.005 -10.001 1.00 95.94 114 PRO A CA 1
ATOM 787 C C . PRO A 1 114 ? 1.643 -12.024 -10.199 1.00 95.94 114 PRO A C 1
ATOM 789 O O . PRO A 1 114 ? 2.480 -12.290 -11.059 1.00 95.94 114 PRO A O 1
ATOM 792 N N . THR A 1 115 ? 1.690 -10.898 -9.479 1.00 96.44 115 THR A N 1
ATOM 793 C CA . THR A 1 115 ? 2.780 -9.924 -9.653 1.00 96.44 115 THR A CA 1
ATOM 794 C C . THR A 1 115 ? 3.986 -10.282 -8.800 1.00 96.44 115 THR A C 1
ATOM 796 O O . THR A 1 115 ? 5.104 -9.905 -9.130 1.00 96.44 115 THR A O 1
ATOM 799 N N . GLY A 1 116 ? 3.762 -11.025 -7.714 1.00 96.56 116 GLY A N 1
ATOM 800 C CA . GLY A 1 116 ? 4.790 -11.356 -6.739 1.00 96.56 116 GLY A CA 1
ATOM 801 C C . GLY A 1 116 ? 4.986 -10.271 -5.681 1.00 96.56 116 GLY A C 1
ATOM 802 O O . GLY A 1 116 ? 5.801 -10.476 -4.787 1.00 96.56 116 GLY A O 1
ATOM 803 N N . TYR A 1 117 ? 4.231 -9.169 -5.743 1.00 96.88 117 TYR A N 1
ATOM 804 C CA . TYR A 1 117 ? 4.239 -8.077 -4.756 1.00 96.88 117 TYR A CA 1
ATOM 805 C C . TYR A 1 117 ? 3.042 -8.165 -3.800 1.00 96.88 117 TYR A C 1
ATOM 807 O O . TYR A 1 117 ? 2.961 -7.452 -2.797 1.00 96.88 117 TYR A O 1
ATOM 815 N N . GLU A 1 118 ? 2.080 -9.042 -4.095 1.00 97.94 118 GLU A N 1
ATOM 816 C CA . GLU A 1 118 ? 0.945 -9.283 -3.219 1.00 97.94 118 GLU A CA 1
ATOM 817 C C . GLU A 1 118 ? 1.401 -9.897 -1.895 1.00 97.94 118 GLU A C 1
ATOM 819 O O . GLU A 1 118 ? 2.286 -10.751 -1.843 1.00 97.94 118 GLU A O 1
ATOM 824 N N . GLY A 1 119 ? 0.736 -9.491 -0.820 1.00 97.50 119 GLY A N 1
ATOM 825 C CA . GLY A 1 119 ? 0.763 -10.202 0.449 1.00 97.50 119 GLY A CA 1
ATOM 826 C C . GLY A 1 119 ? -0.466 -11.102 0.608 1.00 97.50 119 GLY A C 1
ATOM 827 O O . GLY A 1 119 ? -1.304 -11.207 -0.293 1.00 97.50 119 GLY A O 1
ATOM 828 N N . PRO A 1 120 ? -0.613 -11.760 1.767 1.00 97.38 120 PRO A N 1
ATOM 829 C CA . PRO A 1 120 ? -1.738 -12.646 2.027 1.00 97.38 120 PRO A CA 1
ATOM 830 C C . PRO A 1 120 ? -3.088 -11.959 1.785 1.00 97.38 120 PRO A C 1
ATOM 832 O O . PRO A 1 120 ? -3.376 -10.908 2.357 1.00 97.38 120 PRO A O 1
ATOM 835 N N . ASN A 1 121 ? -3.940 -12.592 0.975 1.00 97.19 121 ASN A N 1
ATOM 836 C CA . ASN A 1 121 ? -5.286 -12.116 0.634 1.00 97.19 121 ASN A CA 1
ATOM 837 C C . ASN A 1 121 ? -5.335 -10.730 -0.036 1.00 97.19 121 ASN A C 1
ATOM 839 O O . ASN A 1 121 ? -6.392 -10.094 -0.009 1.00 97.19 121 ASN A O 1
ATOM 843 N N . THR A 1 122 ? -4.254 -10.263 -0.667 1.00 97.81 122 THR A N 1
ATOM 844 C CA . THR A 1 122 ? -4.262 -9.024 -1.458 1.00 97.81 122 THR A CA 1
ATOM 845 C C . THR A 1 122 ? -4.115 -9.294 -2.955 1.00 97.81 122 THR A C 1
ATOM 847 O O . THR A 1 122 ? -3.658 -10.354 -3.372 1.00 97.81 122 THR A O 1
ATOM 850 N N . SER A 1 123 ? -4.585 -8.364 -3.785 1.00 97.69 123 SER A N 1
ATOM 851 C CA . SER A 1 123 ? -4.363 -8.377 -5.239 1.00 97.69 123 SER A CA 1
ATOM 852 C C . SER A 1 123 ? -4.384 -6.962 -5.802 1.00 97.69 123 SER A C 1
ATOM 854 O O . SER A 1 123 ? -4.977 -6.066 -5.197 1.00 97.69 123 SER A O 1
ATOM 856 N N . PHE A 1 124 ? -3.780 -6.760 -6.971 1.00 97.06 124 PHE A N 1
ATOM 857 C CA . PHE A 1 124 ? -3.733 -5.456 -7.630 1.00 97.06 124 PHE A CA 1
ATOM 858 C C . PHE A 1 124 ? -4.629 -5.402 -8.871 1.00 97.06 124 PHE A C 1
ATOM 860 O O . PHE A 1 124 ? -4.778 -6.375 -9.607 1.00 97.06 124 PHE A O 1
ATOM 867 N N . SER A 1 125 ? -5.245 -4.247 -9.114 1.00 96.88 125 SER A N 1
ATOM 868 C CA . SER A 1 125 ? -6.118 -4.002 -10.269 1.00 96.88 125 SER A CA 1
ATOM 869 C C . SER A 1 125 ? -6.162 -2.515 -10.623 1.00 96.88 125 SER A C 1
ATOM 871 O O . SER A 1 125 ? -5.657 -1.687 -9.871 1.00 96.88 125 SER A O 1
ATOM 873 N N . GLY A 1 126 ? -6.764 -2.158 -11.762 1.00 95.00 126 GLY A N 1
ATOM 874 C CA . GLY A 1 126 ? -6.971 -0.749 -12.126 1.00 95.00 126 GLY A CA 1
ATOM 875 C C . GLY A 1 126 ? -5.676 0.058 -12.272 1.00 95.00 126 GLY A C 1
ATOM 876 O O . GLY A 1 126 ? -5.692 1.270 -12.065 1.00 95.00 126 GLY A O 1
ATOM 877 N N . ILE A 1 127 ? -4.560 -0.610 -12.586 1.00 95.25 127 ILE A N 1
ATOM 878 C CA . ILE A 1 127 ? -3.249 0.027 -12.716 1.00 95.25 127 ILE A CA 1
ATOM 879 C C . ILE A 1 127 ? -3.228 0.874 -13.992 1.00 95.25 127 ILE A C 1
ATOM 881 O O . ILE A 1 127 ? -3.534 0.381 -15.080 1.00 95.25 127 ILE A O 1
ATOM 885 N N . ASN A 1 128 ? -2.899 2.160 -13.864 1.00 94.12 128 ASN A N 1
ATOM 886 C CA . ASN A 1 128 ? -2.825 3.074 -15.003 1.00 94.12 128 ASN A CA 1
ATOM 887 C C . ASN A 1 128 ? -1.582 2.806 -15.875 1.00 94.12 128 ASN A C 1
ATOM 889 O O . ASN A 1 128 ? -0.629 2.158 -15.456 1.00 94.12 128 ASN A O 1
ATOM 893 N N . THR A 1 129 ? -1.551 3.359 -17.091 1.00 95.50 129 THR A N 1
ATOM 894 C CA . THR A 1 129 ? -0.426 3.172 -18.031 1.00 95.50 129 THR A CA 1
ATOM 895 C C . THR A 1 129 ? 0.919 3.628 -17.461 1.00 95.50 129 THR A C 1
ATOM 897 O O . THR A 1 129 ? 1.948 3.042 -17.775 1.00 95.50 129 THR A O 1
ATOM 900 N N . ALA A 1 130 ? 0.912 4.666 -16.622 1.00 91.31 130 ALA A N 1
ATOM 901 C CA . ALA A 1 130 ? 2.111 5.183 -15.967 1.00 91.31 130 ALA A CA 1
ATOM 902 C C . ALA A 1 130 ? 2.542 4.359 -14.740 1.00 91.31 130 ALA A C 1
ATOM 904 O O . ALA A 1 130 ? 3.539 4.701 -14.116 1.00 91.31 130 ALA A O 1
ATOM 905 N N . LYS A 1 131 ? 1.765 3.334 -14.361 1.00 94.19 131 LYS A N 1
ATOM 906 C CA . LYS A 1 131 ? 1.953 2.486 -13.177 1.00 94.19 131 LYS A CA 1
ATOM 907 C C . LYS A 1 131 ? 2.092 3.253 -11.854 1.00 94.19 131 LYS A C 1
ATOM 909 O O . LYS A 1 131 ? 2.611 2.745 -10.867 1.00 94.19 131 LYS A O 1
ATOM 914 N N . THR A 1 132 ? 1.592 4.484 -11.810 1.00 89.19 132 THR A N 1
ATOM 915 C CA . THR A 1 132 ? 1.617 5.362 -10.633 1.00 89.19 132 THR A CA 1
ATOM 916 C C . THR A 1 132 ? 0.332 5.309 -9.829 1.00 89.19 132 THR A C 1
ATOM 918 O O . THR A 1 132 ? 0.277 5.852 -8.733 1.00 89.19 132 THR A O 1
ATOM 921 N N . THR A 1 133 ? -0.739 4.730 -10.370 1.00 89.94 133 THR A N 1
ATOM 922 C CA . THR A 1 133 ? -2.029 4.595 -9.686 1.00 89.94 133 THR A CA 1
ATOM 923 C C . THR A 1 133 ? -2.585 3.210 -9.920 1.00 89.94 133 THR A C 1
ATOM 925 O O . THR A 1 133 ? -2.493 2.706 -11.035 1.00 89.94 133 THR A O 1
ATOM 928 N N . GLY A 1 134 ? -3.184 2.633 -8.886 1.00 92.00 134 GLY A N 1
ATOM 929 C CA . GLY A 1 134 ? -3.764 1.299 -8.904 1.00 92.00 134 GLY A CA 1
ATOM 930 C C . GLY A 1 134 ? -4.569 1.042 -7.637 1.00 92.00 134 GLY A C 1
ATOM 931 O O . GLY A 1 134 ? -4.536 1.822 -6.682 1.00 92.00 134 GLY A O 1
ATOM 932 N N . THR A 1 135 ? -5.313 -0.053 -7.639 1.00 93.56 135 THR A N 1
ATOM 933 C CA . THR A 1 135 ? -6.180 -0.470 -6.541 1.00 93.56 135 THR A CA 1
ATOM 934 C C . THR A 1 135 ? -5.677 -1.776 -5.955 1.00 93.56 135 THR A C 1
ATOM 936 O O . THR A 1 135 ? -5.548 -2.771 -6.667 1.00 93.56 135 THR A O 1
ATOM 939 N N . VAL A 1 136 ? -5.448 -1.766 -4.646 1.00 94.62 136 VAL A N 1
ATOM 940 C CA . VAL A 1 136 ? -5.230 -2.954 -3.824 1.00 94.62 136 VAL A CA 1
ATOM 941 C C . VAL A 1 136 ? -6.591 -3.473 -3.379 1.00 94.62 136 VAL A C 1
ATOM 943 O O . VAL A 1 136 ? -7.372 -2.723 -2.794 1.00 94.62 136 VAL A O 1
ATOM 946 N N . ASN A 1 137 ? -6.886 -4.739 -3.644 1.00 96.06 137 ASN A N 1
ATOM 947 C CA . ASN A 1 137 ? -8.115 -5.405 -3.221 1.00 96.06 137 ASN A CA 1
ATOM 948 C C . ASN A 1 137 ? -7.823 -6.366 -2.069 1.00 96.06 137 ASN A C 1
ATOM 950 O O . ASN A 1 137 ? -6.826 -7.085 -2.109 1.00 96.06 137 ASN A O 1
ATOM 954 N N . PHE A 1 138 ? -8.722 -6.426 -1.089 1.00 96.12 138 PHE A N 1
ATOM 955 C CA . PHE A 1 138 ? -8.660 -7.357 0.037 1.00 96.12 138 PHE A CA 1
ATOM 956 C C . PHE A 1 138 ? -9.651 -8.501 -0.195 1.00 96.12 138 PHE A C 1
ATOM 958 O O . PHE A 1 138 ? -10.866 -8.306 -0.150 1.00 96.12 138 PHE A O 1
ATOM 965 N N . THR A 1 139 ? -9.144 -9.707 -0.453 1.00 95.12 139 THR A N 1
ATOM 966 C CA . THR A 1 139 ? -9.973 -10.895 -0.701 1.00 95.12 139 THR A CA 1
ATOM 967 C C . THR A 1 139 ? -10.788 -11.225 0.547 1.00 95.12 139 THR A C 1
ATOM 969 O O . THR A 1 139 ? -10.227 -11.446 1.615 1.00 95.12 139 THR A O 1
ATOM 972 N N . GLY A 1 140 ? -12.119 -11.237 0.423 1.00 93.62 140 GLY A N 1
ATOM 973 C CA . GLY A 1 140 ? -13.033 -11.407 1.563 1.00 93.62 140 GLY A CA 1
ATOM 974 C C . GLY A 1 140 ? -13.231 -10.150 2.424 1.00 93.62 140 GLY A C 1
ATOM 975 O O . GLY A 1 140 ? -14.019 -10.188 3.367 1.00 93.62 140 GLY A O 1
ATOM 976 N N . GLY A 1 141 ? -12.571 -9.041 2.076 1.00 93.31 141 GLY A N 1
ATOM 977 C CA . GLY A 1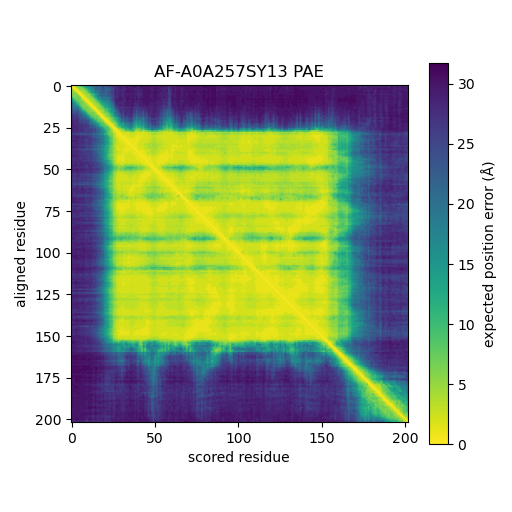 141 ? -12.611 -7.779 2.802 1.00 93.31 141 GLY A CA 1
ATOM 978 C C . GLY A 1 141 ? -11.704 -7.754 4.036 1.00 93.31 141 GLY A C 1
ATOM 979 O O . GLY A 1 141 ? -11.497 -8.750 4.726 1.00 93.31 141 GLY A O 1
ATOM 980 N N . LEU A 1 142 ? -11.164 -6.578 4.344 1.00 94.88 142 LEU A N 1
ATOM 981 C CA . LEU A 1 142 ? -10.386 -6.327 5.547 1.00 94.88 142 LEU A CA 1
ATOM 982 C C . LEU A 1 142 ? -11.334 -5.926 6.681 1.00 94.88 142 LEU A C 1
ATOM 984 O O . LEU A 1 142 ? -11.901 -4.833 6.658 1.00 94.88 142 LEU A O 1
ATOM 988 N N . ALA A 1 143 ? -11.538 -6.809 7.658 1.00 95.50 143 ALA A N 1
ATOM 989 C CA . ALA A 1 143 ? -12.440 -6.569 8.786 1.00 95.50 143 ALA A CA 1
ATOM 990 C C . ALA A 1 143 ? -11.964 -5.424 9.702 1.00 95.50 143 ALA A C 1
ATOM 992 O O . ALA A 1 143 ? -10.781 -5.088 9.741 1.00 95.50 143 ALA A O 1
ATOM 993 N N . ASN A 1 144 ? -12.881 -4.834 10.474 1.00 94.56 144 ASN A N 1
ATOM 994 C CA . ASN A 1 144 ? -12.510 -3.850 11.490 1.00 94.56 144 ASN A CA 1
ATOM 995 C C . ASN A 1 144 ? -11.605 -4.486 12.561 1.00 94.56 144 ASN A C 1
ATOM 997 O O . ASN A 1 144 ? -11.900 -5.565 13.070 1.00 94.56 144 ASN A O 1
ATOM 1001 N N . GLY A 1 145 ? -10.521 -3.801 12.907 1.00 95.44 145 GLY A N 1
ATOM 1002 C CA . GLY A 1 145 ? -9.436 -4.281 13.760 1.00 95.44 145 GLY A CA 1
ATOM 1003 C C . GLY A 1 145 ? -8.378 -5.113 13.028 1.00 95.44 145 GLY A C 1
ATOM 1004 O O . GLY A 1 145 ? -7.301 -5.317 13.582 1.00 95.44 145 GLY A O 1
ATOM 1005 N N . ALA A 1 146 ? -8.635 -5.565 11.797 1.00 97.25 146 ALA A N 1
ATOM 1006 C CA . ALA A 1 146 ? -7.690 -6.377 11.037 1.00 97.25 146 ALA A CA 1
ATOM 1007 C C . ALA A 1 146 ? -6.661 -5.526 10.276 1.00 97.25 146 ALA A C 1
ATOM 1009 O O . ALA A 1 146 ? -6.879 -4.343 9.987 1.00 97.25 146 ALA A O 1
ATOM 1010 N N . SER A 1 147 ? -5.552 -6.171 9.916 1.00 97.69 147 SER A N 1
ATOM 1011 C CA . SER A 1 147 ? -4.486 -5.599 9.102 1.00 97.69 147 SER A CA 1
ATOM 1012 C C . SER A 1 147 ? -4.173 -6.452 7.875 1.00 97.69 147 SER A C 1
ATOM 1014 O O . SER A 1 147 ? -4.483 -7.642 7.821 1.00 97.69 147 SER A O 1
ATOM 1016 N N . ALA A 1 148 ? -3.561 -5.819 6.882 1.00 97.75 148 ALA A N 1
ATOM 1017 C CA . ALA A 1 148 ? -3.004 -6.465 5.701 1.00 97.75 148 ALA A CA 1
ATOM 1018 C C . ALA A 1 148 ? -1.651 -5.831 5.371 1.00 97.75 148 ALA A C 1
ATOM 1020 O O . ALA A 1 148 ? -1.373 -4.705 5.790 1.00 97.75 148 ALA A O 1
ATOM 1021 N N . TYR A 1 149 ? -0.835 -6.538 4.597 1.00 97.12 149 TYR A N 1
ATOM 1022 C CA . TYR A 1 149 ? 0.412 -6.004 4.066 1.00 97.12 149 TYR A CA 1
ATOM 1023 C C . TYR A 1 149 ? 0.641 -6.478 2.630 1.00 97.12 149 TYR A C 1
ATOM 1025 O O . TYR A 1 149 ? 0.025 -7.447 2.182 1.00 97.12 149 TYR A O 1
ATOM 1033 N N . PHE A 1 150 ? 1.484 -5.755 1.905 1.00 97.12 150 PHE A N 1
ATOM 1034 C CA . PHE A 1 150 ? 1.928 -6.036 0.536 1.00 97.12 150 PHE A CA 1
ATOM 1035 C C . PHE A 1 150 ? 3.199 -5.221 0.257 1.00 97.12 150 PHE A C 1
ATOM 1037 O O . PHE A 1 150 ? 3.569 -4.371 1.074 1.00 97.12 150 PHE A O 1
ATOM 1044 N N . SER A 1 151 ? 3.871 -5.467 -0.866 1.00 95.38 151 SER A N 1
ATOM 1045 C CA . SER A 1 151 ? 4.969 -4.615 -1.329 1.00 95.38 151 SER A CA 1
ATOM 1046 C C . SER A 1 151 ? 4.584 -3.756 -2.530 1.00 95.38 151 SER A C 1
ATOM 1048 O O . SER A 1 151 ? 3.581 -4.011 -3.198 1.00 95.38 151 SER A O 1
ATOM 1050 N N . LEU A 1 152 ? 5.368 -2.706 -2.764 1.00 93.88 152 LEU A N 1
ATOM 1051 C CA . LEU A 1 152 ? 5.311 -1.834 -3.935 1.00 93.88 152 LEU A CA 1
ATOM 1052 C C . LEU A 1 152 ? 6.725 -1.409 -4.333 1.00 93.88 152 LEU A C 1
ATOM 1054 O O . LEU A 1 152 ? 7.624 -1.395 -3.493 1.00 93.88 152 LEU A O 1
ATOM 1058 N N . GLU A 1 153 ? 6.835 -0.968 -5.579 1.00 87.75 153 GLU A N 1
ATOM 1059 C CA . GLU A 1 153 ? 8.044 -0.416 -6.194 1.00 87.75 153 GLU A CA 1
ATOM 1060 C C . GLU A 1 153 ? 8.300 0.988 -5.648 1.00 87.75 153 GLU A C 1
ATOM 1062 O O . GLU A 1 153 ? 7.560 1.938 -5.933 1.00 87.75 153 GLU A O 1
ATOM 1067 N N . GLY A 1 154 ? 9.306 1.152 -4.795 1.00 77.38 154 GLY A N 1
ATOM 1068 C CA . GLY A 1 154 ? 9.487 2.418 -4.092 1.00 77.38 154 GLY A CA 1
ATOM 1069 C C . GLY A 1 154 ? 8.494 2.644 -2.945 1.00 77.38 154 GLY A C 1
ATOM 1070 O O . GLY A 1 154 ? 7.468 1.983 -2.772 1.00 77.38 154 GLY A O 1
ATOM 1071 N N . SER A 1 155 ? 8.767 3.678 -2.145 1.00 65.50 155 SER A N 1
ATOM 1072 C CA . SER A 1 155 ? 7.846 4.113 -1.088 1.00 65.50 155 SER A CA 1
ATOM 1073 C C . SER A 1 155 ? 6.713 4.985 -1.655 1.00 65.50 155 SER A C 1
ATOM 1075 O O . SER A 1 155 ? 6.984 6.054 -2.218 1.00 65.50 155 SER A O 1
ATOM 1077 N N . PRO A 1 156 ? 5.431 4.610 -1.486 1.00 59.91 156 PRO A N 1
ATOM 1078 C CA . PRO A 1 156 ? 4.315 5.434 -1.943 1.00 59.91 156 PRO A CA 1
ATOM 1079 C C . PRO A 1 156 ? 4.250 6.750 -1.153 1.00 59.91 156 PRO A C 1
ATOM 1081 O O . PRO A 1 156 ? 4.250 6.766 0.074 1.00 59.91 156 PRO A O 1
ATOM 1084 N N . SER A 1 157 ? 4.182 7.880 -1.861 1.00 53.31 157 SER A N 1
ATOM 1085 C CA . SER A 1 157 ? 4.215 9.218 -1.244 1.00 53.31 157 SER A CA 1
ATOM 1086 C C . SER A 1 157 ? 2.832 9.762 -0.860 1.00 53.31 157 SER A C 1
ATOM 1088 O O . SER A 1 157 ? 2.749 10.780 -0.174 1.00 53.31 157 SER A O 1
ATOM 1090 N N . ALA A 1 158 ? 1.741 9.129 -1.310 1.00 50.19 158 ALA A N 1
ATOM 1091 C CA . ALA A 1 158 ? 0.376 9.586 -1.058 1.00 50.19 158 ALA A CA 1
ATOM 1092 C C . ALA A 1 158 ? -0.671 8.459 -1.172 1.00 50.19 158 ALA A C 1
ATOM 1094 O O . ALA A 1 158 ? -0.454 7.420 -1.790 1.00 50.19 158 ALA A O 1
ATOM 1095 N N . ILE A 1 159 ? -1.851 8.708 -0.601 1.00 51.38 159 ILE A N 1
ATOM 1096 C CA . ILE A 1 159 ? -3.093 7.987 -0.907 1.00 51.38 159 ILE A CA 1
ATOM 1097 C C . ILE A 1 159 ? -4.064 8.989 -1.525 1.00 51.38 159 ILE A C 1
ATOM 1099 O O . ILE A 1 159 ? -4.206 10.097 -1.008 1.00 51.38 159 ILE A O 1
ATOM 1103 N N . THR A 1 160 ? -4.804 8.583 -2.556 1.00 50.78 160 THR A N 1
ATOM 1104 C CA . THR A 1 160 ? -6.070 9.235 -2.904 1.00 50.78 160 THR A CA 1
ATOM 1105 C C . THR A 1 160 ? -7.224 8.374 -2.390 1.00 50.78 160 THR A C 1
ATOM 1107 O O . THR A 1 160 ? -7.506 7.290 -2.900 1.00 50.78 160 THR A O 1
ATOM 1110 N N . SER A 1 161 ? -7.904 8.833 -1.335 1.00 41.31 161 SER A N 1
ATOM 1111 C CA . SER A 1 161 ? -9.129 8.193 -0.852 1.00 41.31 161 SER A CA 1
ATOM 1112 C C . SER A 1 161 ? -10.239 8.409 -1.886 1.00 41.31 161 SER A C 1
ATOM 1114 O O . SER A 1 161 ? -10.939 9.415 -1.885 1.00 41.31 161 SER A O 1
ATOM 1116 N N . GLY A 1 162 ? -10.366 7.475 -2.829 1.00 43.47 162 GLY A N 1
ATOM 1117 C CA . GLY A 1 162 ? -11.338 7.583 -3.926 1.00 43.47 162 GLY A CA 1
ATOM 1118 C C . GLY A 1 162 ? -11.871 6.257 -4.468 1.00 43.47 162 GLY A C 1
ATOM 1119 O O . GLY A 1 162 ? -12.710 6.264 -5.360 1.00 43.47 162 GLY A O 1
ATOM 1120 N N . GLY A 1 163 ? -11.431 5.117 -3.930 1.00 42.44 163 GLY A N 1
ATOM 1121 C CA . GLY A 1 163 ? -11.781 3.777 -4.420 1.00 42.44 163 GLY A CA 1
ATOM 1122 C C . GLY A 1 163 ? -12.875 3.056 -3.630 1.00 42.44 163 GLY A C 1
ATOM 1123 O O . GLY A 1 163 ? -12.740 1.863 -3.388 1.00 42.44 163 GLY A O 1
ATOM 1124 N N . GLY A 1 164 ? -13.923 3.762 -3.192 1.00 42.69 164 GLY A N 1
ATOM 1125 C CA . GLY A 1 164 ? -15.135 3.121 -2.670 1.00 42.69 164 GLY A CA 1
ATOM 1126 C C . GLY A 1 164 ? -15.027 2.523 -1.263 1.00 42.69 164 GLY A C 1
ATOM 1127 O O . GLY A 1 164 ? -15.317 1.344 -1.068 1.00 42.69 164 GLY A O 1
ATOM 1128 N N . ILE A 1 165 ? -14.748 3.347 -0.247 1.00 41.56 165 ILE A N 1
ATOM 1129 C CA . ILE A 1 165 ? -15.189 2.999 1.112 1.00 41.56 165 ILE A CA 1
ATOM 1130 C C . ILE A 1 165 ? -16.712 3.151 1.134 1.00 41.56 165 ILE A C 1
ATOM 1132 O O . ILE A 1 165 ? -17.245 4.205 1.466 1.00 41.56 165 ILE A O 1
ATOM 1136 N N . THR A 1 166 ? -17.423 2.105 0.726 1.00 38.56 166 THR A N 1
ATOM 1137 C CA . THR A 1 166 ? -18.797 1.899 1.180 1.00 38.56 166 THR A CA 1
ATOM 1138 C C . THR A 1 166 ? -18.688 0.911 2.328 1.00 38.56 166 THR A C 1
ATOM 1140 O O . THR A 1 166 ? -18.452 -0.268 2.055 1.00 38.56 166 THR A O 1
ATOM 1143 N N . PRO A 1 167 ? -18.801 1.350 3.597 1.00 37.94 167 PRO A N 1
ATOM 1144 C CA . PRO A 1 167 ? -18.928 0.431 4.715 1.00 37.94 167 PRO A CA 1
ATOM 1145 C C . PRO A 1 167 ? -20.160 -0.432 4.442 1.00 37.94 167 PRO A C 1
ATOM 1147 O O . PRO A 1 167 ? -21.301 -0.006 4.614 1.00 37.94 167 PRO A O 1
ATOM 1150 N N . THR A 1 168 ? -19.948 -1.642 3.938 1.00 38.91 168 THR A N 1
ATOM 1151 C CA . THR A 1 168 ? -21.014 -2.628 3.794 1.00 38.91 168 THR A CA 1
ATOM 1152 C C . THR A 1 168 ? -21.177 -3.252 5.170 1.00 38.91 168 THR A C 1
ATOM 1154 O O . THR A 1 168 ? -20.556 -4.253 5.498 1.00 38.91 168 THR A O 1
ATOM 1157 N N . GLY A 1 169 ? -21.943 -2.569 6.024 1.00 39.28 169 GLY A N 1
ATOM 1158 C CA . GLY A 1 169 ? -22.221 -3.011 7.392 1.00 39.28 169 GLY A CA 1
ATOM 1159 C C . GLY A 1 169 ? -21.843 -1.990 8.458 1.00 39.28 169 GLY A C 1
ATOM 1160 O O . GLY A 1 169 ? -20.996 -2.247 9.301 1.00 39.28 169 GLY A O 1
ATOM 1161 N N . GLY A 1 170 ? -22.489 -0.832 8.437 1.00 40.59 170 GLY A N 1
ATOM 1162 C CA . GLY A 1 170 ? -22.474 0.124 9.536 1.00 40.59 170 GLY A CA 1
ATOM 1163 C C . GLY A 1 170 ? -23.525 1.168 9.227 1.00 40.59 170 GLY A C 1
ATOM 1164 O O . GLY A 1 170 ? -23.411 1.842 8.207 1.00 40.59 170 GLY A O 1
ATOM 1165 N N . GLY A 1 171 ? -24.590 1.219 10.032 1.00 40.12 171 GLY A N 1
ATOM 1166 C CA . GLY A 1 171 ? -25.685 2.169 9.856 1.00 40.12 171 GLY A CA 1
ATOM 1167 C C . GLY A 1 171 ? -25.150 3.566 9.566 1.00 40.12 171 GLY A C 1
ATOM 1168 O O . GLY A 1 171 ? -24.088 3.934 10.067 1.00 40.12 171 GLY A O 1
ATOM 1169 N N . THR A 1 172 ? -25.872 4.292 8.710 1.00 35.59 172 THR A N 1
ATOM 1170 C CA . THR A 1 172 ? -25.645 5.702 8.370 1.00 35.59 172 THR A CA 1
ATOM 1171 C C . THR A 1 172 ? -24.863 6.414 9.473 1.00 35.59 172 THR A C 1
ATOM 1173 O O . THR A 1 172 ? -25.363 6.413 10.604 1.00 35.59 172 THR A O 1
ATOM 1176 N N . PRO A 1 173 ? -23.675 6.997 9.209 1.00 46.50 173 PRO A N 1
ATOM 1177 C CA . PRO A 1 173 ? -23.025 7.819 10.213 1.00 46.50 173 PRO A CA 1
ATOM 1178 C C . PRO A 1 173 ? -24.045 8.886 10.590 1.00 46.50 173 PRO A C 1
ATOM 1180 O O . PRO A 1 173 ? -24.402 9.731 9.767 1.00 46.50 173 PRO A O 1
ATOM 1183 N N . SER A 1 174 ? -24.594 8.792 11.800 1.00 44.72 174 SER A N 1
ATOM 1184 C CA . SER A 1 174 ? -25.368 9.872 12.376 1.00 44.72 174 SER A CA 1
ATOM 1185 C C . SER A 1 174 ? -24.362 10.992 12.530 1.00 44.72 174 SER A C 1
ATOM 1187 O O . SER A 1 174 ? -23.584 11.003 13.483 1.00 44.72 174 SER A O 1
ATOM 1189 N N . VAL A 1 175 ? -24.304 11.865 11.528 1.00 53.19 175 VAL A N 1
ATOM 1190 C CA . VAL A 1 175 ? -23.660 13.163 11.631 1.00 53.19 175 VAL A CA 1
ATOM 1191 C C . VAL A 1 175 ? -24.184 13.740 12.943 1.00 53.19 175 VAL A C 1
ATOM 1193 O O . VAL A 1 175 ? -25.398 13.932 13.046 1.00 53.19 175 VAL A O 1
ATOM 1196 N N . PRO A 1 176 ? -23.345 13.949 13.975 1.00 54.34 176 PRO A N 1
ATOM 1197 C CA . PRO A 1 176 ? -23.767 14.755 15.100 1.00 54.34 176 PRO A CA 1
ATOM 1198 C C . PRO A 1 176 ? -24.105 16.102 14.480 1.00 54.34 176 PRO A C 1
ATOM 1200 O O . PRO A 1 176 ? -23.215 16.759 13.933 1.00 54.34 176 PRO A O 1
ATOM 1203 N N . GLU A 1 177 ? -25.392 16.449 14.443 1.00 61.88 177 GLU A N 1
ATOM 1204 C CA . GLU A 1 177 ? -25.813 17.749 13.944 1.00 61.88 177 GLU A CA 1
ATOM 1205 C C . GLU A 1 177 ? -24.937 18.781 14.658 1.00 61.88 177 GLU A C 1
ATOM 1207 O O . GLU A 1 177 ? -24.852 18.752 15.894 1.00 61.88 177 GLU A O 1
ATOM 1212 N N . PRO A 1 178 ? -24.199 19.629 13.918 1.00 50.44 178 PRO A N 1
ATOM 1213 C CA . PRO A 1 178 ? -23.351 20.607 14.562 1.00 50.44 178 PRO A CA 1
ATOM 1214 C C . PRO A 1 178 ? -24.243 21.416 15.500 1.00 50.44 178 PRO A C 1
ATOM 1216 O O . PRO A 1 178 ? -25.390 21.739 15.174 1.00 50.44 178 PRO A O 1
ATOM 1219 N N . ALA A 1 179 ? -23.723 21.726 16.688 1.00 58.75 179 ALA A N 1
ATOM 1220 C CA . ALA A 1 179 ? -24.435 22.442 17.744 1.00 58.75 179 ALA A CA 1
ATOM 1221 C C . ALA A 1 179 ? -25.057 23.784 17.288 1.00 58.75 179 ALA A C 1
ATOM 1223 O O . ALA A 1 179 ? -25.766 24.418 18.059 1.00 58.75 179 ALA A O 1
ATOM 1224 N N . THR A 1 180 ? -24.849 24.213 16.040 1.00 56.03 180 THR A N 1
ATOM 1225 C CA . THR A 1 180 ? -25.592 25.259 15.334 1.00 56.03 180 THR A CA 1
ATOM 1226 C C . THR A 1 180 ? -27.109 25.047 15.306 1.00 56.03 180 THR A C 1
ATOM 1228 O O . THR A 1 180 ? -27.822 26.039 15.436 1.00 56.03 180 THR A O 1
ATOM 1231 N N . LEU A 1 181 ? -27.632 23.817 15.197 1.00 54.31 181 LEU A N 1
ATOM 1232 C CA . LEU A 1 181 ? -29.091 23.578 15.243 1.00 54.31 181 LEU A CA 1
ATOM 1233 C C . LEU A 1 181 ? -29.651 23.768 16.660 1.00 54.31 181 LEU A C 1
ATOM 1235 O O . LEU A 1 181 ? -30.685 24.415 16.844 1.00 54.31 181 LEU A O 1
ATOM 1239 N N . ALA A 1 182 ? -28.901 23.327 17.674 1.00 58.84 182 ALA A N 1
ATOM 1240 C CA . ALA A 1 182 ? -29.210 23.632 19.066 1.00 58.84 182 ALA A CA 1
ATOM 1241 C C . ALA A 1 182 ? -29.126 25.147 19.332 1.00 58.84 182 ALA A C 1
ATOM 1243 O O . ALA A 1 182 ? -30.063 25.717 19.885 1.00 58.84 182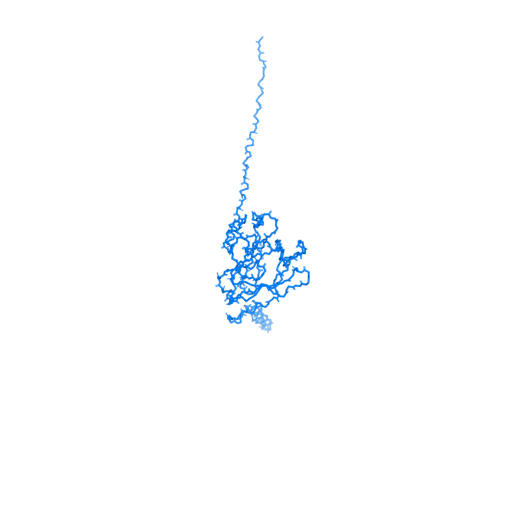 ALA A O 1
ATOM 1244 N N . LEU A 1 183 ? -28.071 25.832 18.872 1.00 54.16 183 LEU A N 1
ATOM 1245 C CA . LEU A 1 183 ? -27.884 27.273 19.091 1.00 54.16 183 LEU A CA 1
ATOM 1246 C C . LEU A 1 183 ? -28.947 28.133 18.384 1.00 54.16 183 LEU A C 1
ATOM 1248 O O . LEU A 1 183 ? -29.367 29.154 18.930 1.00 54.16 183 LEU A O 1
ATOM 1252 N N . LEU A 1 184 ? -29.427 27.714 17.207 1.00 61.28 184 LEU A N 1
ATOM 1253 C CA . LEU A 1 184 ? -30.528 28.383 16.509 1.00 61.28 184 LEU A CA 1
ATOM 1254 C C . LEU A 1 184 ? -31.865 28.189 17.252 1.00 61.28 184 LEU A C 1
ATOM 1256 O O . LEU A 1 184 ? -32.661 29.126 17.331 1.00 61.28 184 LEU A O 1
ATOM 1260 N N . GLY A 1 185 ? -32.078 27.019 17.867 1.00 59.00 185 GLY A N 1
ATOM 1261 C CA . GLY A 1 185 ? -33.276 26.698 18.652 1.00 59.00 185 GLY A CA 1
ATOM 1262 C C . GLY A 1 185 ? -33.407 27.466 19.976 1.00 59.00 185 GLY A C 1
ATOM 1263 O O . GLY A 1 185 ? -34.515 27.855 20.344 1.00 59.00 185 GLY A O 1
ATOM 1264 N N . ILE A 1 186 ? -32.298 27.751 20.674 1.00 61.75 186 ILE A N 1
ATOM 1265 C CA . ILE A 1 186 ? -32.298 28.560 21.916 1.00 61.75 186 ILE A CA 1
ATOM 1266 C C . ILE A 1 186 ? -32.038 30.062 21.700 1.00 61.75 186 ILE A C 1
ATOM 1268 O O . ILE A 1 186 ? -32.392 30.865 22.566 1.00 61.75 186 ILE A O 1
ATOM 1272 N N . GLY A 1 187 ? -31.487 30.481 20.555 1.00 57.34 187 GLY A N 1
ATOM 1273 C CA . GLY A 1 187 ? -31.210 31.896 20.263 1.00 57.34 187 GLY A CA 1
ATOM 1274 C C . GLY A 1 187 ? -32.454 32.738 19.936 1.00 57.34 187 GLY A C 1
ATOM 1275 O O . GLY A 1 187 ? -32.572 33.883 20.379 1.00 57.34 187 GLY A O 1
ATOM 1276 N N . LEU A 1 188 ? -33.423 32.177 19.206 1.00 59.12 188 LEU A N 1
ATOM 1277 C CA . LEU A 1 188 ? -34.631 32.893 18.758 1.00 59.12 188 LEU A CA 1
ATOM 1278 C C . LEU A 1 188 ? -35.661 33.195 19.878 1.00 59.12 188 LEU A C 1
ATOM 1280 O O . LEU A 1 188 ? -36.214 34.301 19.885 1.00 59.12 188 LEU A O 1
ATOM 1284 N N . PRO A 1 189 ? -35.899 32.317 20.877 1.00 57.75 189 PRO A N 1
ATOM 1285 C CA . PRO A 1 189 ? -36.774 32.632 22.012 1.00 57.75 189 PRO A CA 1
ATOM 1286 C C . PRO A 1 189 ? -36.223 33.751 22.913 1.00 57.75 189 PRO A C 1
ATOM 1288 O O . PRO A 1 189 ? -36.995 34.560 23.435 1.00 57.75 189 PRO A O 1
ATOM 1291 N N . GLY A 1 190 ? -34.896 33.837 23.074 1.00 58.72 190 GLY A N 1
ATOM 1292 C CA . GLY A 1 190 ? -34.238 34.835 23.928 1.00 58.72 190 GLY A CA 1
ATOM 1293 C C . GLY A 1 190 ? -34.446 36.277 23.447 1.00 58.72 190 GLY A C 1
ATOM 1294 O O . GLY A 1 190 ? -34.804 37.154 24.239 1.00 58.72 190 GLY A O 1
ATOM 1295 N N . LEU A 1 191 ? -34.329 36.515 22.136 1.00 57.34 191 LEU A N 1
ATOM 1296 C CA . LEU A 1 191 ? -34.614 37.825 21.532 1.00 57.34 191 LEU A CA 1
ATOM 1297 C C . LEU A 1 191 ? -36.108 38.190 21.586 1.00 57.34 191 LEU A C 1
ATOM 1299 O O . LEU A 1 191 ? -36.449 39.352 21.828 1.00 57.34 191 LEU A O 1
ATOM 1303 N N . GLY A 1 192 ? -37.007 37.209 21.445 1.00 58.69 192 GLY A N 1
ATOM 1304 C CA . GLY A 1 192 ? -38.454 37.422 21.565 1.00 58.69 192 GLY A CA 1
ATOM 1305 C C . GLY A 1 192 ? -38.894 37.860 22.970 1.00 58.69 192 GLY A C 1
ATOM 1306 O O . GLY A 1 192 ? -39.717 38.772 23.116 1.00 58.69 192 GLY A O 1
ATOM 1307 N N . PHE A 1 193 ? -38.308 37.277 24.023 1.00 57.97 193 PHE A N 1
ATOM 1308 C CA . PHE A 1 193 ? -38.596 37.661 25.411 1.00 57.97 193 PHE A CA 1
ATOM 1309 C C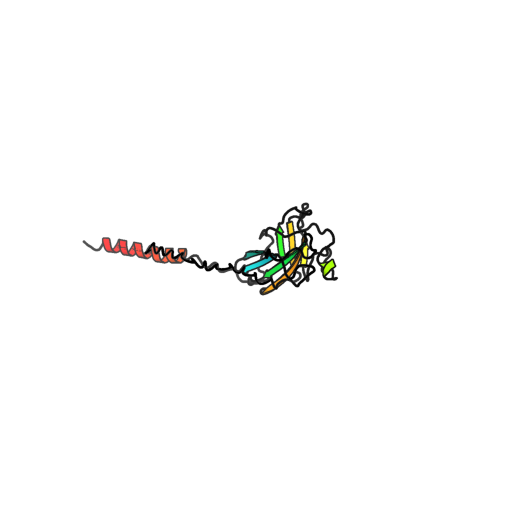 . PHE A 1 193 ? -38.021 39.038 25.790 1.00 57.97 193 PHE A C 1
ATOM 1311 O O . PHE A 1 193 ? -38.669 39.784 26.533 1.00 57.97 193 PHE A O 1
ATOM 1318 N N . MET A 1 194 ? -36.860 39.427 25.248 1.00 58.19 194 MET A N 1
ATOM 1319 C CA . MET A 1 194 ? -36.284 40.765 25.466 1.00 58.19 194 MET A CA 1
ATOM 1320 C C . MET A 1 194 ? -37.080 41.875 24.764 1.00 58.19 194 MET A C 1
ATOM 1322 O O . MET A 1 194 ? -37.234 42.962 25.328 1.00 58.19 194 MET A O 1
ATOM 1326 N N . ALA A 1 195 ? -37.659 41.606 23.589 1.00 57.09 195 ALA A N 1
ATOM 1327 C CA . ALA A 1 195 ? -38.523 42.560 22.892 1.00 57.09 195 ALA A CA 1
ATOM 1328 C C . ALA A 1 195 ? -39.865 42.789 23.618 1.00 57.09 195 ALA A C 1
ATOM 1330 O O . ALA A 1 195 ? -40.357 43.919 23.674 1.00 57.09 195 ALA A O 1
ATOM 1331 N N . ARG A 1 196 ? -40.441 41.750 24.244 1.00 55.47 196 ARG A N 1
ATOM 1332 C CA . ARG A 1 196 ? -41.713 41.856 24.989 1.00 55.47 196 ARG A CA 1
ATOM 1333 C C . ARG A 1 196 ? -41.617 42.711 26.254 1.00 55.47 196 ARG A C 1
ATOM 1335 O O . ARG A 1 196 ? -42.568 43.419 26.574 1.00 55.47 196 ARG A O 1
ATOM 1342 N N . ARG A 1 197 ? -40.473 42.716 26.948 1.00 55.78 197 ARG A N 1
ATOM 1343 C CA . ARG A 1 197 ? -40.301 43.511 28.182 1.00 55.78 197 ARG A CA 1
ATOM 1344 C C . ARG A 1 197 ? -40.217 45.021 27.948 1.00 55.78 197 ARG A C 1
ATOM 1346 O O . ARG A 1 197 ? -40.472 45.778 28.878 1.00 55.78 197 ARG A O 1
ATOM 1353 N N . ARG A 1 198 ? -39.928 45.476 26.722 1.00 55.22 198 ARG A N 1
ATOM 1354 C CA . ARG A 1 198 ? -39.904 46.914 26.391 1.00 55.22 198 ARG A CA 1
ATOM 1355 C C . ARG A 1 198 ? -41.285 47.513 26.102 1.00 55.22 198 ARG A C 1
ATOM 1357 O O . ARG A 1 198 ? -41.410 48.727 26.150 1.00 55.22 198 ARG A O 1
ATOM 1364 N N . LYS A 1 199 ? -42.319 46.697 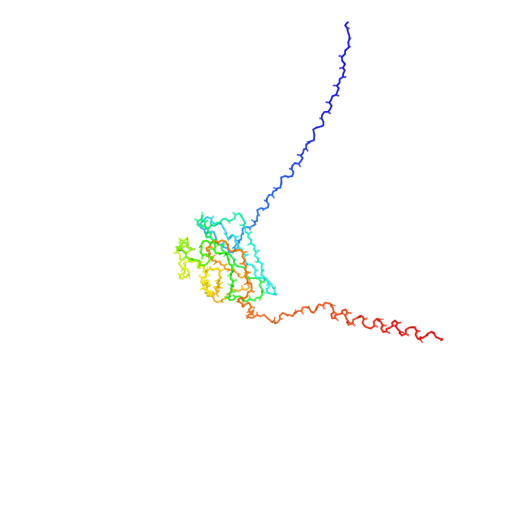25.850 1.00 54.00 199 LYS A N 1
ATOM 1365 C CA . LYS A 1 199 ? -43.697 47.182 25.622 1.00 54.00 199 LYS A CA 1
ATOM 1366 C C . LYS A 1 199 ? -44.596 47.188 26.867 1.00 54.00 199 LYS A C 1
ATOM 1368 O O . LYS A 1 199 ? -45.711 47.677 26.780 1.00 54.00 199 LYS A O 1
ATOM 1373 N N . ALA A 1 200 ? -44.130 46.672 28.006 1.00 56.84 200 ALA A N 1
ATOM 1374 C CA . ALA A 1 200 ? -44.925 46.565 29.237 1.00 56.84 200 ALA A CA 1
ATOM 1375 C C . ALA A 1 200 ? -44.604 47.641 30.298 1.00 56.84 200 ALA A C 1
ATOM 1377 O O . ALA A 1 200 ? -44.998 47.501 31.450 1.00 56.84 200 ALA A O 1
ATOM 1378 N N . ARG A 1 201 ? -43.871 48.701 29.931 1.00 54.97 201 ARG A N 1
ATOM 1379 C CA . ARG A 1 201 ? -43.671 49.892 30.770 1.00 54.97 201 ARG A CA 1
ATOM 1380 C C . ARG A 1 201 ? -44.249 51.108 30.040 1.00 54.97 201 ARG A C 1
ATOM 1382 O O . ARG A 1 201 ? -43.527 51.809 29.337 1.00 54.97 201 ARG A O 1
ATOM 1389 N N . VAL A 1 202 ? -45.559 51.281 30.179 1.00 49.34 202 VAL A N 1
ATOM 1390 C CA . VAL A 1 202 ? -46.273 52.564 30.108 1.00 49.34 202 VAL A CA 1
ATOM 1391 C C . VAL A 1 202 ? -47.029 52.680 31.418 1.00 49.34 202 VAL A C 1
ATOM 1393 O O . VAL A 1 202 ? -47.612 51.645 31.814 1.00 49.34 202 VAL A O 1
#

Secondary structure (DSSP, 8-state):
------------------------PPPPPTTS--BTTBSS-SEEEEE-GGG-EEEEE-TT---TTSSSPEEEEEEE-SSS-EEEEEEE---GGG-TT---S-SHHHHHS--SSSSS---TTEEEE---TTSSEEEEEEEEEE-TT-EEEEEESS---EE---S----SSS--------THHHHHHHHHHHHHHHHHHTSS--

pLDDT: mean 76.5, std 20.1, range [35.59, 97.94]

Mean predicted aligned error: 14.87 Å

Sequence (202 aa):
MNTRRKLTAAALLSLGLGLGAQSASAVPFTQCPSIGASPSCSILFTFGSGGSVTTQTDPSVGPYDSSDDALVGVQNNSGGVINSLTLTGSSVFGGIFAFEGDGLSVYTGTPYGPTGYEGPNTSFSGINTAKTTGTVNFTGGLANGASAYFSLEGSPSAITSGGGITPTGGGTPSVPEPATLALLGIGLPGLGFMARRRKARV